Protein AF-A0A6I0FDY4-F1 (afdb_monomer)

Solvent-accessible surface area (backbone atoms only — not comparable to full-atom values): 21076 Å² total; per-residue (Å²): 118,67,70,63,54,52,52,54,53,53,52,52,53,52,51,50,54,52,53,52,51,52,51,51,51,54,51,49,53,53,54,51,53,53,49,55,53,51,53,49,57,51,52,54,52,51,53,54,56,50,54,61,59,62,71,74,72,86,83,87,86,85,88,83,88,86,89,82,89,82,85,92,85,87,87,82,93,78,92,79,91,78,91,77,89,81,86,79,87,75,84,93,78,82,92,78,75,76,81,80,76,76,86,83,84,84,84,87,86,88,87,85,90,79,87,90,80,90,85,89,89,84,83,89,75,95,74,65,71,69,55,60,56,53,53,51,50,54,48,52,52,62,39,62,39,49,45,28,64,42,30,55,56,46,61,68,73,57,64,72,50,35,36,46,45,88,73,86,59,60,89,63,27,45,24,17,54,55,67,39,65,55,87,88,37,83,72,43,38,21,41,85,87,67,71,32,28,17,21,21,56,21,43,43,49,46,35,51,53,54,18,49,26,52,51,24,52,74,71,77,42,57,49,73,59,62,76,78,50,51,73,69,54,50,48,51,35,47,42,22,41,62,27,70,80,72,40,68,92,81,16,25,50,17,53,28,27,42,63,50,15,47,23,37,65,55,84,54,74,88,75,63,50,51,34,25,37,35,38,38,35,31,81,84,79,47,73,51,30,30,34,36,53,46,77,36,67,58,95,88,39,78,46,29,38,34,30,39,40,26,39,68,97,57,51,2,27,36,76,49,75,54,26,24,56,48,65,51,97,89,68,48,59,68,34,47,33,39,73,94,44,63,39,32,20,38,49,45,16,67,82,70,51,45,88,110

Organism: NCBI:txid1482732

Nearest PDB structures (foldseek):
  5ygf-assembly1_A  TM=3.933E-01  e=1.763E+00  Drosophila melanogaster
  5vqg-assembly1_A  TM=3.807E-01  e=1.570E+00  Bombyx mori
  5vy1-assembly1_A  TM=3.827E-01  e=2.800E+00  Bombyx mori
  5vqh-assembly1_A  TM=3.974E-01  e=3.143E+00  Bombyx mori

Sequence (356 aa):
MIIKKQKKLTYTLLIITILTTLALASHYILAHNQMEVNLKAEGEKIAIEEELKNHNNDGEADLISADNQGEDKSPQEKTITDETDENIQIDDKNIENEINRSDKDQQQNVEKIDNKQEELNKPDNSDDVNNNSKESIKLGELVSEDLNRYVLEIIKTYKLGTPYLLNTNYDSYNGVTTNLYYKDKLLLRANPSGDKASHCVGITFEVFFKAMQKRNKAVGLSPNDFNGMNWKQLYDFVLTWYVAGGNKRTHNLAIALEKYGVGQRIYNMEDAKAGDFIDFSRDNNTGHTVVFLNWIKENDKIIGLRYWSSQDSTNGINYREEYFNIKNGDGEKYGNIIIDQLYIGRVSAISNYKDF

Radius of gyration: 29.7 Å; Cα contacts (8 Å, |Δi|>4): 483; chains: 1; bounding box: 98×87×75 Å

Secondary structure (DSSP, 8-state):
-HHHHHHHHHHHHHHHHHHHHHHHHHHHHHHHHHHHHHHHHHHHHHHHHHHHHHTTS-------------------------------------SSSSTTSSSSSS-SS----------------TTSHHHHHHHHHHHHHHHHS-THHHHHHHHTTSPTTPPB---S-TTT--SBSS-EEETTEEEE-B-TTSS--B-HHHHHHHHHHHHHHHHHHHTTS-TT-STT--HHHHHHHHHHHTTTTS-TTTSSHHHHHHHTTSEEEE-SGGG--TT-EEEEEETTS-EEEEEEEEEEEETTEEEEEEEEEEEGGGTEEEEEEEEBS-B-TTS-BS-SEEEEEEEEEEEPPGGG----

Foldseek 3Di:
DVVVVVVVVVVVVVVVVVVVVVVVVVVVVVVVVVVVVVVVVVVVVVVVVVVVVVVPPDDDDDDDDDDDDDDDDDDDDDDDDDDDDDDDDDDPPDPPPPVPPPPDPPPPDPDDDDDDDDDDDDDDDPPPPVPVVVVVVVLVVLLQDFLQVLLVVLLVVDDFLQAADDDPPQVQAPQALDFDAAPNHTQGHHHPVNSSHGFFLHPLVVSVLSSQLVSCVVNVHHSNPPVPDDSVLVSVLSCLCVCVVVDLVCRHNQNSCVVAQQWHWDDDPVPDAQQWWKWFAFPVGDIGIWGFHDFDDDPNDGFWTWTWGADVVSSGTDIDIATEQDADPVRDRRHTIDPVGMTIIIRGRNVRGDHD

Structure (mmCIF, N/CA/C/O backbone):
data_AF-A0A6I0FDY4-F1
#
_entry.id   AF-A0A6I0FDY4-F1
#
loop_
_atom_site.group_PDB
_atom_site.id
_atom_site.type_symbol
_atom_site.label_atom_id
_atom_site.label_alt_id
_atom_site.label_comp_id
_atom_site.label_asym_id
_atom_site.label_entity_id
_atom_site.label_seq_id
_atom_site.pdbx_PDB_ins_code
_atom_site.Cartn_x
_atom_site.Cartn_y
_atom_site.Cartn_z
_atom_site.occupancy
_atom_site.B_iso_or_equiv
_atom_site.auth_seq_id
_atom_site.auth_comp_id
_atom_site.auth_asym_id
_atom_site.auth_atom_id
_atom_site.pdbx_PDB_model_num
ATOM 1 N N . MET A 1 1 ? -39.524 39.542 -19.847 1.00 61.16 1 MET A N 1
ATOM 2 C CA . MET A 1 1 ? -38.703 38.386 -20.295 1.00 61.16 1 MET A CA 1
ATOM 3 C C . MET A 1 1 ? -37.241 38.761 -20.599 1.00 61.16 1 MET A C 1
ATOM 5 O O . MET A 1 1 ? -36.355 37.985 -20.263 1.00 61.16 1 MET A O 1
ATOM 9 N N . ILE A 1 2 ? -36.964 39.955 -21.141 1.00 63.84 2 ILE A N 1
ATOM 10 C CA . ILE A 1 2 ? -35.611 40.429 -21.518 1.00 63.84 2 ILE A CA 1
ATOM 11 C C . ILE A 1 2 ? -34.662 40.612 -20.309 1.00 63.84 2 ILE A C 1
ATOM 13 O O . ILE A 1 2 ? -33.528 40.142 -20.339 1.00 63.84 2 ILE A O 1
ATOM 17 N N . ILE A 1 3 ? -35.149 41.163 -19.190 1.00 68.25 3 ILE A N 1
ATOM 18 C CA . ILE A 1 3 ? -34.336 41.430 -17.981 1.00 68.25 3 ILE A CA 1
ATOM 19 C C . ILE A 1 3 ? -33.788 40.141 -17.331 1.00 68.25 3 ILE A C 1
ATOM 21 O O . ILE A 1 3 ? -32.664 40.116 -16.835 1.00 68.25 3 ILE A O 1
ATOM 25 N N . LYS A 1 4 ? -34.545 39.031 -17.367 1.00 69.00 4 LYS A N 1
ATOM 26 C CA . LYS A 1 4 ? -34.084 37.737 -16.822 1.00 69.00 4 LYS A CA 1
ATOM 27 C C . LYS A 1 4 ? -32.959 37.118 -17.664 1.00 69.00 4 LYS A C 1
ATOM 29 O O . LYS A 1 4 ? -32.064 36.496 -17.099 1.00 69.00 4 LYS A O 1
ATOM 34 N N . LYS A 1 5 ? -32.976 37.310 -18.992 1.00 71.62 5 LYS A N 1
ATOM 35 C CA . LYS A 1 5 ? -31.906 36.834 -19.887 1.00 71.62 5 LYS A CA 1
ATOM 36 C C . LYS A 1 5 ? -30.605 37.614 -19.684 1.00 71.62 5 LYS A C 1
ATOM 38 O O . LYS A 1 5 ? -29.553 36.990 -19.622 1.00 71.62 5 LYS A O 1
ATOM 43 N N . GLN A 1 6 ? -30.683 38.936 -19.502 1.00 76.12 6 GLN A N 1
ATOM 44 C CA . GLN A 1 6 ? -29.497 39.756 -19.230 1.00 76.12 6 GLN A CA 1
ATOM 45 C C . GLN A 1 6 ? -28.823 39.374 -17.909 1.00 76.12 6 GLN A C 1
ATOM 47 O O . GLN A 1 6 ? -27.627 39.112 -17.911 1.00 76.12 6 GLN A O 1
ATOM 52 N N . LYS A 1 7 ? -29.584 39.213 -16.815 1.00 81.12 7 LYS A N 1
ATOM 53 C CA . LYS A 1 7 ? -29.011 38.781 -15.526 1.00 81.12 7 LYS A CA 1
ATOM 54 C C . LYS A 1 7 ? -28.298 37.429 -15.627 1.00 81.12 7 LYS A C 1
ATOM 56 O O . LYS A 1 7 ? -27.193 37.291 -15.116 1.00 81.12 7 LYS A O 1
ATOM 61 N N . LYS A 1 8 ? -28.893 36.446 -16.318 1.00 82.19 8 LYS A N 1
ATOM 62 C CA . LYS A 1 8 ? -28.278 35.119 -16.496 1.00 82.19 8 LYS A CA 1
ATOM 63 C C . LYS A 1 8 ? -26.944 35.206 -17.249 1.00 82.19 8 LYS A C 1
ATOM 65 O O . LYS A 1 8 ? -25.985 34.575 -16.826 1.00 82.19 8 LYS A O 1
ATOM 70 N N . LEU A 1 9 ? -26.873 36.026 -18.300 1.00 87.56 9 LEU A N 1
ATOM 71 C CA . LEU A 1 9 ? -25.640 36.239 -19.063 1.00 87.56 9 LEU A CA 1
ATOM 72 C C . LEU A 1 9 ? -24.543 36.899 -18.210 1.00 87.56 9 LEU A C 1
ATOM 74 O O . LEU A 1 9 ? -23.398 36.457 -18.249 1.00 87.56 9 LEU A O 1
ATOM 78 N N . THR A 1 10 ? -24.895 37.894 -17.389 1.00 89.44 10 THR A N 1
ATOM 79 C CA . THR A 1 10 ? -23.944 38.562 -16.485 1.00 89.44 10 THR A CA 1
ATOM 80 C C . THR A 1 10 ? -23.370 37.603 -15.439 1.00 89.44 10 THR A C 1
ATOM 82 O O . THR A 1 10 ? -22.164 37.611 -15.209 1.00 89.44 10 THR A O 1
ATOM 85 N N . TYR A 1 11 ? -24.196 36.734 -14.843 1.00 90.31 11 TYR A N 1
ATOM 86 C CA . TYR A 1 11 ? -23.712 35.730 -13.886 1.00 90.31 11 TYR A CA 1
ATOM 87 C C . TYR A 1 11 ? -22.792 34.695 -14.536 1.00 90.31 11 TYR A C 1
ATOM 89 O O . TYR A 1 11 ? -21.778 34.332 -13.948 1.00 90.31 11 TYR A O 1
ATOM 97 N N . THR A 1 12 ? -23.106 34.239 -15.750 1.00 91.12 12 THR A N 1
ATOM 98 C CA . THR A 1 12 ? -22.243 33.295 -16.470 1.00 91.12 12 THR A CA 1
ATOM 99 C C . THR A 1 12 ? -20.878 33.909 -16.784 1.00 91.12 12 THR A C 1
ATOM 101 O O . THR A 1 12 ? -19.863 33.265 -16.542 1.00 91.12 12 THR A O 1
ATOM 104 N N . LEU A 1 13 ? -20.838 35.164 -17.244 1.00 91.00 13 LEU A N 1
ATOM 105 C CA . LEU A 1 13 ? -19.583 35.887 -17.475 1.00 91.00 13 LEU A CA 1
ATOM 106 C C . LEU A 1 13 ? -18.773 36.058 -16.185 1.00 91.00 13 LEU A C 1
ATOM 108 O O . LEU A 1 13 ? -17.574 35.807 -16.192 1.00 91.00 13 LEU A O 1
ATOM 112 N N . LEU A 1 14 ? -19.421 36.407 -15.069 1.00 92.94 14 LEU A N 1
ATOM 113 C CA . LEU A 1 14 ? -18.749 36.545 -13.775 1.00 92.94 14 LEU A CA 1
ATOM 114 C C . LEU A 1 14 ? -18.110 35.225 -13.312 1.00 92.94 14 LEU A C 1
ATOM 116 O O . LEU A 1 14 ? -16.967 35.225 -12.865 1.00 92.94 14 LEU A O 1
ATOM 120 N N . ILE A 1 15 ? -18.822 34.102 -13.450 1.00 93.38 15 ILE A N 1
ATOM 121 C CA . ILE A 1 15 ? -18.307 32.774 -13.080 1.00 93.38 15 ILE A CA 1
ATOM 122 C C . ILE A 1 15 ? -17.108 32.394 -13.952 1.00 93.38 15 ILE A C 1
ATOM 124 O O . ILE A 1 15 ? -16.106 31.919 -13.424 1.00 93.38 15 ILE A O 1
ATOM 128 N N . ILE A 1 16 ? -17.184 32.630 -15.265 1.00 93.50 16 ILE A N 1
ATOM 129 C CA . ILE A 1 16 ? -16.066 32.357 -16.178 1.00 93.50 16 ILE A CA 1
ATOM 130 C C . ILE A 1 16 ? -14.841 33.177 -15.767 1.00 93.50 16 ILE A C 1
ATOM 132 O O . ILE A 1 16 ? -13.761 32.609 -15.647 1.00 93.50 16 ILE A O 1
ATOM 136 N N . THR A 1 17 ? -15.008 34.469 -15.473 1.00 92.31 17 THR A N 1
ATOM 137 C CA . THR A 1 17 ? -13.902 35.332 -15.031 1.00 92.31 17 THR A CA 1
ATOM 138 C C . THR A 1 17 ? -13.286 34.865 -13.710 1.00 92.31 17 THR A C 1
ATOM 140 O O . THR A 1 17 ? -12.071 34.904 -13.562 1.00 92.31 17 THR A O 1
ATOM 143 N N . ILE A 1 18 ? -14.088 34.393 -12.750 1.00 93.06 18 ILE A N 1
ATOM 144 C CA . ILE A 1 18 ? -13.570 33.855 -11.479 1.00 93.06 18 ILE A CA 1
ATOM 145 C C . ILE A 1 18 ? -12.789 32.554 -11.709 1.00 93.06 18 ILE A C 1
ATOM 147 O O . ILE A 1 18 ? -11.733 32.343 -11.117 1.00 93.06 18 ILE A O 1
ATOM 151 N N . LEU A 1 19 ? -13.285 31.669 -12.574 1.00 89.00 19 LEU A N 1
ATOM 152 C CA . LEU A 1 19 ? -12.604 30.408 -12.868 1.00 89.00 19 LEU A CA 1
ATOM 153 C C . LEU A 1 19 ? -11.285 30.631 -13.617 1.00 89.00 19 LEU A C 1
ATOM 155 O O . LEU A 1 19 ? -10.298 29.957 -13.323 1.00 89.00 19 LEU A O 1
ATOM 159 N N . THR A 1 20 ? -11.234 31.588 -14.547 1.00 90.62 20 THR A N 1
ATOM 160 C CA . THR A 1 20 ? -9.999 31.902 -15.275 1.00 90.62 20 THR A CA 1
ATOM 161 C C . THR A 1 20 ? -8.953 32.562 -14.381 1.00 90.62 20 THR A C 1
ATOM 163 O O . THR A 1 20 ? -7.778 32.213 -14.485 1.00 90.62 20 THR A O 1
ATOM 166 N N . THR A 1 21 ? -9.341 33.451 -13.460 1.00 89.44 21 THR A N 1
ATOM 167 C CA . THR A 1 21 ? -8.388 34.050 -12.509 1.00 89.44 21 THR A CA 1
ATOM 168 C C . THR A 1 21 ? -7.833 33.022 -11.527 1.00 89.44 21 THR A C 1
ATOM 170 O O . THR A 1 21 ? -6.629 33.027 -11.274 1.00 89.44 21 THR A O 1
ATOM 173 N N . LEU A 1 22 ? -8.659 32.091 -11.036 1.00 88.25 22 LEU A N 1
ATOM 174 C CA . LEU A 1 22 ? -8.198 30.980 -10.194 1.00 88.25 22 LEU A CA 1
ATOM 175 C C . LEU A 1 22 ? -7.222 30.060 -10.937 1.00 88.25 22 LEU A C 1
ATOM 177 O O . LEU A 1 22 ? -6.193 29.676 -10.380 1.00 88.25 22 LEU A O 1
ATOM 181 N N . ALA A 1 23 ? -7.501 29.744 -12.205 1.00 87.50 23 ALA A N 1
ATOM 182 C CA . ALA A 1 23 ? -6.598 28.941 -13.025 1.00 87.50 23 ALA A CA 1
ATOM 183 C C . ALA A 1 23 ? -5.243 29.639 -13.233 1.00 87.50 23 ALA A C 1
ATOM 185 O O . ALA A 1 23 ? -4.203 28.999 -13.082 1.00 87.50 23 ALA A O 1
ATOM 186 N N . LEU A 1 24 ? -5.237 30.945 -13.525 1.00 88.44 24 LEU A N 1
ATOM 187 C CA . LEU A 1 24 ? -4.006 31.729 -13.683 1.00 88.44 24 LEU A CA 1
ATOM 188 C C . LEU A 1 24 ? -3.205 31.821 -12.378 1.00 88.44 24 LEU A C 1
ATOM 190 O O . LEU A 1 24 ? -1.992 31.629 -12.402 1.00 88.44 24 LEU A O 1
ATOM 194 N N . ALA A 1 25 ? -3.869 32.040 -11.239 1.00 88.75 25 ALA A N 1
ATOM 195 C CA . ALA A 1 25 ? -3.213 32.052 -9.932 1.00 88.75 25 ALA A CA 1
ATOM 196 C C . ALA A 1 25 ? -2.574 30.692 -9.606 1.00 88.75 25 ALA A C 1
ATOM 198 O O . ALA A 1 25 ? -1.439 30.640 -9.137 1.00 88.75 25 ALA A O 1
ATOM 199 N N . SER A 1 26 ? -3.256 29.586 -9.920 1.00 85.38 26 SER A N 1
ATOM 200 C CA . SER A 1 26 ? -2.700 28.243 -9.726 1.00 85.38 26 SER A CA 1
ATOM 201 C C . SER A 1 26 ? -1.480 27.978 -10.612 1.00 85.38 26 SER A C 1
ATOM 203 O O . SER A 1 26 ? -0.518 27.376 -10.140 1.00 85.38 26 SER A O 1
ATOM 205 N N . HIS A 1 27 ? -1.494 28.427 -11.873 1.00 85.81 27 HIS A N 1
ATOM 206 C CA . HIS A 1 27 ? -0.329 28.311 -12.759 1.00 85.81 27 HIS A CA 1
ATOM 207 C C . HIS A 1 27 ? 0.840 29.167 -12.263 1.00 85.81 27 HIS A C 1
ATOM 209 O O . HIS A 1 27 ? 1.980 28.713 -12.301 1.00 85.81 27 HIS A O 1
ATOM 215 N N . TYR A 1 28 ? 0.564 30.373 -11.758 1.00 90.75 28 TYR A N 1
ATOM 216 C CA . TYR A 1 28 ? 1.584 31.252 -11.190 1.00 90.75 28 TYR A CA 1
ATOM 217 C C . TYR A 1 28 ? 2.259 30.628 -9.961 1.00 90.75 28 TYR A C 1
ATOM 219 O O . TYR A 1 28 ? 3.484 30.602 -9.891 1.00 90.75 28 TYR A O 1
ATOM 227 N N . ILE A 1 29 ? 1.481 30.062 -9.031 1.00 88.62 29 ILE A N 1
ATOM 228 C CA . ILE A 1 29 ? 2.017 29.380 -7.840 1.00 88.62 29 ILE A CA 1
ATOM 229 C C . ILE A 1 29 ? 2.890 28.185 -8.244 1.00 88.62 29 ILE A C 1
ATOM 231 O O . ILE A 1 29 ? 3.986 28.017 -7.715 1.00 88.62 29 ILE A O 1
ATOM 235 N N . LEU A 1 30 ? 2.440 27.378 -9.210 1.00 84.69 30 LEU A N 1
ATOM 236 C CA . LEU A 1 30 ? 3.207 26.224 -9.680 1.00 84.69 30 LEU A CA 1
ATOM 237 C C . LEU A 1 30 ? 4.530 26.647 -10.341 1.00 84.69 30 LEU A C 1
ATOM 239 O O . LEU A 1 30 ? 5.571 26.060 -10.056 1.00 84.69 30 LEU A O 1
ATOM 243 N N . ALA A 1 31 ? 4.500 27.686 -11.182 1.00 84.94 31 ALA A N 1
ATOM 244 C CA . ALA A 1 31 ? 5.696 28.227 -11.824 1.00 84.94 31 ALA A CA 1
ATOM 245 C C . ALA A 1 31 ? 6.683 28.819 -10.806 1.00 84.94 31 ALA A C 1
ATOM 247 O O . ALA A 1 31 ? 7.889 28.614 -10.933 1.00 84.94 31 ALA A O 1
ATOM 248 N N . HIS A 1 32 ? 6.180 29.510 -9.779 1.00 86.69 32 HIS A N 1
ATOM 249 C CA . HIS A 1 32 ? 7.019 30.084 -8.730 1.00 86.69 32 HIS A CA 1
ATOM 250 C C . HIS A 1 32 ? 7.704 28.998 -7.891 1.00 86.69 32 HIS A C 1
ATOM 252 O O . HIS A 1 32 ? 8.919 29.046 -7.719 1.00 86.69 32 HIS A O 1
ATOM 258 N N . ASN A 1 33 ? 6.963 27.963 -7.479 1.00 82.81 33 ASN A N 1
ATOM 259 C CA . ASN A 1 33 ? 7.530 26.830 -6.745 1.00 82.81 33 ASN A CA 1
ATOM 260 C C . ASN A 1 33 ? 8.604 26.100 -7.570 1.00 82.81 33 ASN A C 1
ATOM 262 O O . ASN A 1 33 ? 9.660 25.763 -7.043 1.00 82.81 33 ASN A O 1
ATOM 266 N N . GLN A 1 34 ? 8.376 25.895 -8.874 1.00 82.06 34 GLN A N 1
ATOM 267 C CA . GLN A 1 34 ? 9.367 25.266 -9.754 1.00 82.06 34 GLN A CA 1
ATOM 268 C C . GLN A 1 34 ? 10.648 26.109 -9.882 1.00 82.06 34 GLN A C 1
ATOM 270 O O . GLN A 1 34 ? 11.747 25.558 -9.927 1.00 82.06 34 GLN A O 1
ATOM 275 N N . MET A 1 35 ? 10.518 27.438 -9.925 1.00 85.44 35 MET A N 1
ATOM 276 C CA . MET A 1 35 ? 11.659 28.354 -9.963 1.00 85.44 35 MET A CA 1
ATOM 277 C C . MET A 1 35 ? 12.476 28.304 -8.664 1.00 85.44 35 MET A C 1
ATOM 279 O O . MET A 1 35 ? 13.702 28.272 -8.735 1.00 85.44 35 MET A O 1
ATOM 283 N N . GLU A 1 36 ? 11.833 28.239 -7.494 1.00 84.88 36 GLU A N 1
ATOM 284 C CA . GLU A 1 36 ? 12.542 28.087 -6.212 1.00 84.88 36 GLU A CA 1
ATOM 285 C C . GLU A 1 36 ? 13.303 26.759 -6.114 1.00 84.88 36 GLU A C 1
ATOM 287 O O . GLU A 1 36 ? 14.433 26.737 -5.623 1.00 84.88 36 GLU A O 1
ATOM 292 N N . VAL A 1 37 ? 12.724 25.659 -6.614 1.00 84.44 37 VAL A N 1
ATOM 293 C CA . VAL A 1 37 ? 13.418 24.361 -6.680 1.00 84.44 37 VAL A CA 1
ATOM 294 C C . VAL A 1 37 ? 14.653 24.445 -7.578 1.00 84.44 37 VAL A C 1
ATOM 296 O O . VAL A 1 37 ? 15.725 23.988 -7.186 1.00 84.44 37 VAL A O 1
ATO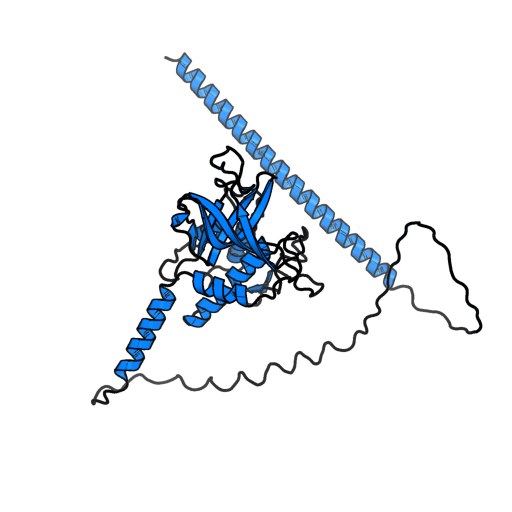M 299 N N . ASN A 1 38 ? 14.536 25.076 -8.750 1.00 82.88 38 ASN A N 1
ATOM 300 C CA . ASN A 1 38 ? 15.662 25.227 -9.672 1.00 82.88 38 ASN A CA 1
ATOM 301 C C . ASN A 1 38 ? 16.784 26.102 -9.082 1.00 82.88 38 ASN A C 1
ATOM 303 O O . ASN A 1 38 ? 17.952 25.747 -9.211 1.00 82.88 38 ASN A O 1
ATOM 307 N N . LEU A 1 39 ? 16.444 27.201 -8.396 1.00 80.25 39 LEU A N 1
ATOM 308 C CA . LEU A 1 39 ? 17.428 28.078 -7.746 1.00 80.25 39 LEU A CA 1
ATOM 309 C C . LEU A 1 39 ? 18.179 27.373 -6.609 1.00 80.25 39 LEU A C 1
ATOM 311 O O . LEU A 1 39 ? 19.383 27.566 -6.464 1.00 80.25 39 LEU A O 1
ATOM 315 N N . LYS A 1 40 ? 17.496 26.528 -5.824 1.00 84.56 40 LYS A N 1
ATOM 316 C CA . LYS A 1 40 ? 18.158 25.701 -4.799 1.00 84.56 40 LYS A CA 1
ATOM 317 C C . LYS A 1 40 ? 19.117 24.688 -5.423 1.00 84.56 40 LYS A C 1
ATOM 319 O O . LYS A 1 40 ? 20.248 24.573 -4.966 1.00 84.56 40 LYS A O 1
ATOM 324 N N . ALA A 1 41 ? 18.696 24.024 -6.500 1.00 79.19 41 ALA A N 1
ATOM 325 C CA . ALA A 1 41 ? 19.533 23.060 -7.209 1.00 79.19 41 ALA A CA 1
ATOM 326 C C . ALA A 1 41 ? 20.773 23.707 -7.860 1.00 79.19 41 ALA A C 1
ATOM 328 O O . ALA A 1 41 ? 21.836 23.090 -7.905 1.00 79.19 41 ALA A O 1
ATOM 329 N N . GLU A 1 42 ? 20.668 24.942 -8.365 1.00 81.50 42 GLU A N 1
ATOM 330 C CA . GLU A 1 42 ? 21.830 25.696 -8.858 1.00 81.50 42 GLU A CA 1
ATOM 331 C C . GLU A 1 42 ? 22.758 26.144 -7.721 1.00 81.50 42 GLU A C 1
ATOM 333 O O . GLU A 1 42 ? 23.974 26.032 -7.862 1.00 81.50 42 GLU A O 1
ATOM 338 N N . GLY A 1 43 ? 22.209 26.579 -6.582 1.00 80.38 43 GLY A N 1
ATOM 339 C CA . GLY A 1 43 ? 23.000 26.946 -5.404 1.00 80.38 43 GLY A CA 1
ATOM 340 C C . GLY A 1 43 ? 23.833 25.785 -4.851 1.00 80.38 43 GLY A C 1
ATOM 341 O O . GLY A 1 43 ? 25.020 25.956 -4.584 1.00 80.38 43 GLY A O 1
ATOM 342 N N . GLU A 1 44 ? 23.248 24.589 -4.751 1.00 80.25 44 GLU A N 1
ATOM 343 C CA . GLU A 1 44 ? 23.963 23.383 -4.302 1.00 80.25 44 GLU A CA 1
ATOM 344 C C . GLU A 1 44 ? 25.066 22.958 -5.282 1.00 80.25 44 GLU A C 1
ATOM 346 O O . GLU A 1 44 ? 26.148 22.555 -4.859 1.00 80.25 44 GLU A O 1
ATOM 351 N N . LYS A 1 45 ? 24.845 23.102 -6.596 1.00 79.25 45 LYS A N 1
ATOM 352 C CA . LYS A 1 45 ? 25.886 22.821 -7.599 1.00 79.25 45 LYS A CA 1
ATOM 353 C C . LYS A 1 45 ? 27.093 23.748 -7.474 1.00 79.25 45 LYS A C 1
ATOM 355 O O . LYS A 1 45 ? 28.219 23.279 -7.604 1.00 79.25 45 LYS A O 1
ATOM 360 N N . ILE A 1 46 ? 26.863 25.038 -7.223 1.00 82.50 46 ILE A N 1
ATOM 361 C CA . ILE A 1 46 ? 27.942 26.022 -7.057 1.00 82.50 46 ILE A CA 1
ATOM 362 C C . ILE A 1 46 ? 28.757 25.716 -5.794 1.00 82.50 46 ILE A C 1
ATOM 364 O O . ILE A 1 46 ? 29.984 25.741 -5.854 1.00 82.50 46 ILE A O 1
ATOM 368 N N . ALA A 1 47 ? 28.096 25.356 -4.689 1.00 77.00 47 ALA A N 1
ATOM 369 C CA . ALA A 1 47 ? 28.774 24.992 -3.444 1.00 77.00 47 ALA A CA 1
ATOM 370 C C . ALA A 1 47 ? 29.697 23.768 -3.618 1.00 77.00 47 ALA A C 1
ATOM 372 O O . ALA A 1 47 ? 30.853 23.798 -3.201 1.00 77.00 47 ALA A O 1
ATOM 373 N N . ILE A 1 48 ? 29.228 22.730 -4.322 1.00 78.31 48 ILE A N 1
ATOM 374 C CA . ILE A 1 48 ? 30.027 21.525 -4.608 1.00 78.31 48 ILE A CA 1
ATOM 375 C C . ILE A 1 48 ? 31.227 21.847 -5.519 1.00 78.31 48 ILE A C 1
ATOM 377 O O . ILE A 1 48 ? 32.321 21.316 -5.326 1.00 78.31 48 ILE A O 1
ATOM 381 N N . GLU A 1 49 ? 31.060 22.728 -6.512 1.00 78.19 49 GLU A N 1
ATOM 382 C CA . GLU A 1 49 ? 32.173 23.155 -7.373 1.00 78.19 49 GLU A CA 1
ATOM 383 C C . GLU A 1 49 ? 33.229 23.994 -6.631 1.00 78.19 49 GLU A C 1
ATOM 385 O O . GLU A 1 49 ? 34.406 23.946 -7.004 1.00 78.19 49 GLU A O 1
ATOM 390 N N . GLU A 1 50 ? 32.849 24.757 -5.602 1.00 77.88 50 GLU A N 1
ATOM 391 C CA . GLU A 1 50 ? 33.793 25.500 -4.756 1.00 77.88 50 GLU A CA 1
ATOM 392 C C . GLU A 1 50 ? 34.570 24.581 -3.802 1.00 77.88 50 GLU A C 1
ATOM 394 O O . GLU A 1 50 ? 35.793 24.712 -3.702 1.00 77.88 50 GLU A O 1
ATOM 399 N N . GLU A 1 51 ? 33.919 23.593 -3.181 1.00 76.38 51 GLU A N 1
ATOM 400 C CA . GLU A 1 51 ? 34.601 22.597 -2.337 1.00 76.38 51 GLU A CA 1
ATOM 401 C C . GLU A 1 51 ? 35.630 21.772 -3.129 1.00 76.38 51 GLU A C 1
ATOM 403 O O . GLU A 1 51 ? 36.763 21.575 -2.680 1.00 76.38 51 GLU A O 1
ATOM 408 N N . LEU A 1 52 ? 35.296 21.371 -4.361 1.00 72.44 52 LEU A N 1
ATOM 409 C CA . LEU A 1 52 ? 36.210 20.625 -5.236 1.00 72.44 52 LEU A CA 1
ATOM 410 C C . LEU A 1 52 ? 37.422 21.446 -5.708 1.00 72.44 52 LEU A C 1
ATOM 412 O O . LEU A 1 52 ? 38.466 20.876 -6.039 1.00 72.44 52 LEU A O 1
ATOM 416 N N . LYS A 1 53 ? 37.319 22.779 -5.749 1.00 72.12 53 LYS A N 1
ATOM 417 C CA . LYS A 1 53 ? 38.456 23.656 -6.078 1.00 72.12 53 LYS A CA 1
ATOM 418 C C . LYS A 1 53 ? 39.393 23.853 -4.892 1.00 72.12 53 LYS A C 1
ATOM 420 O O . LYS A 1 53 ? 40.600 23.938 -5.103 1.00 72.12 53 LYS A O 1
ATOM 425 N N . ASN A 1 54 ? 38.862 23.872 -3.672 1.00 66.00 54 ASN A N 1
ATOM 426 C CA . ASN A 1 54 ? 39.666 24.066 -2.467 1.00 66.00 54 ASN A CA 1
ATOM 427 C C . ASN A 1 54 ? 40.463 22.809 -2.078 1.00 66.00 54 ASN A C 1
ATOM 429 O O . ASN A 1 54 ? 41.573 22.935 -1.577 1.00 66.00 54 ASN A O 1
ATOM 433 N N . HIS A 1 55 ? 39.980 21.604 -2.401 1.00 62.12 55 HIS A N 1
ATOM 434 C CA . HIS A 1 55 ? 40.697 20.362 -2.078 1.00 62.12 55 HIS A CA 1
ATOM 435 C C . HIS A 1 55 ? 41.911 20.033 -2.968 1.00 62.12 55 HIS A C 1
ATOM 437 O O . HIS A 1 55 ? 42.663 19.117 -2.649 1.00 62.12 55 HIS A O 1
ATOM 443 N N . ASN A 1 56 ? 42.142 20.771 -4.059 1.00 52.91 56 ASN A N 1
ATOM 444 C CA . ASN A 1 56 ? 43.238 20.497 -4.999 1.00 52.91 56 ASN A CA 1
ATOM 445 C C . ASN A 1 56 ? 44.515 21.327 -4.758 1.00 52.91 56 ASN A C 1
ATOM 447 O O . ASN A 1 56 ? 45.432 21.245 -5.574 1.00 52.91 56 ASN A O 1
ATOM 451 N N . ASN A 1 57 ? 44.597 22.118 -3.679 1.00 51.94 57 ASN A N 1
ATOM 452 C CA . ASN A 1 57 ? 45.722 23.039 -3.451 1.00 51.94 57 ASN A CA 1
ATOM 453 C C . ASN A 1 57 ? 46.635 22.723 -2.255 1.00 51.94 57 ASN A C 1
ATOM 455 O O . ASN A 1 57 ? 47.675 23.368 -2.130 1.00 51.94 57 ASN A O 1
ATOM 459 N N . ASP A 1 58 ? 46.331 21.717 -1.434 1.00 48.09 58 ASP A N 1
ATOM 460 C CA . ASP A 1 58 ? 47.091 21.465 -0.204 1.00 48.09 58 ASP A CA 1
ATOM 461 C C . ASP A 1 58 ? 47.880 20.156 -0.304 1.00 48.09 58 ASP A C 1
ATOM 463 O O . ASP A 1 58 ? 47.472 19.097 0.169 1.00 48.09 58 ASP A O 1
ATOM 467 N N . GLY A 1 59 ? 49.035 20.235 -0.961 1.00 41.44 59 GLY A N 1
ATOM 468 C CA . GLY A 1 59 ? 49.960 19.117 -1.090 1.00 41.44 59 GLY A CA 1
ATOM 469 C C . GLY A 1 59 ? 51.399 19.572 -1.271 1.00 41.44 59 GLY A C 1
ATOM 470 O O . GLY A 1 59 ? 51.928 19.409 -2.359 1.00 41.44 59 GLY A O 1
ATOM 471 N N . GLU A 1 60 ? 52.016 20.129 -0.222 1.00 40.44 60 GLU A N 1
ATOM 472 C CA . GLU A 1 60 ? 53.467 20.053 0.048 1.00 40.44 60 GLU A CA 1
ATOM 473 C C . GLU A 1 60 ? 53.826 20.806 1.347 1.00 40.44 60 GLU A C 1
ATOM 475 O O . GLU A 1 60 ? 53.679 22.024 1.401 1.00 40.44 60 GLU A O 1
ATOM 480 N N . ALA A 1 61 ? 54.294 20.086 2.381 1.00 36.41 61 ALA A N 1
ATOM 481 C CA . ALA A 1 61 ? 55.503 20.392 3.176 1.00 36.41 61 ALA A CA 1
ATOM 482 C C . ALA A 1 61 ? 55.507 19.750 4.587 1.00 36.41 61 ALA A C 1
ATOM 484 O O . ALA A 1 61 ? 54.697 20.065 5.452 1.00 36.41 61 ALA A O 1
ATOM 485 N N . ASP A 1 62 ? 56.510 18.889 4.773 1.00 34.34 62 ASP A N 1
ATOM 486 C CA . ASP A 1 62 ? 57.427 18.729 5.910 1.00 34.34 62 ASP A CA 1
ATOM 487 C C . ASP A 1 62 ? 57.005 18.311 7.343 1.00 34.34 62 ASP A C 1
ATOM 489 O O . ASP A 1 62 ? 56.410 19.024 8.144 1.00 34.34 62 ASP A O 1
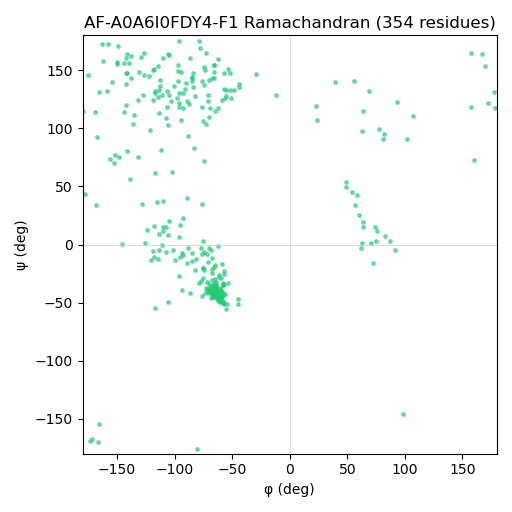ATOM 493 N N . LEU A 1 63 ? 57.535 17.119 7.654 1.00 35.38 63 LEU A N 1
ATOM 494 C CA . LEU A 1 63 ? 58.026 16.518 8.902 1.00 35.38 63 LEU A CA 1
ATOM 495 C C . LEU A 1 63 ? 58.609 17.482 9.967 1.00 35.38 63 LEU A C 1
ATOM 497 O O . LEU A 1 63 ? 59.357 18.389 9.618 1.00 35.38 63 LEU A O 1
ATOM 501 N N . ILE A 1 64 ? 58.428 17.155 11.267 1.00 32.91 64 ILE A N 1
ATOM 502 C CA . ILE A 1 64 ? 59.488 16.870 12.283 1.00 32.91 64 ILE A CA 1
ATOM 503 C C . ILE A 1 64 ? 58.913 16.726 13.730 1.00 32.91 64 ILE A C 1
ATOM 505 O O . ILE A 1 64 ? 58.306 17.636 14.276 1.00 32.91 64 ILE A O 1
ATOM 509 N N . SER A 1 65 ? 59.173 15.544 14.315 1.00 32.44 65 SER A N 1
ATOM 510 C CA . SER A 1 65 ? 59.525 15.123 15.700 1.00 32.44 65 SER A CA 1
ATOM 511 C C . SER A 1 65 ? 58.938 15.699 17.019 1.00 32.44 65 SER A C 1
ATOM 513 O O . SER A 1 65 ? 59.015 16.894 17.277 1.00 32.44 65 SER A O 1
ATOM 515 N N . ALA A 1 66 ? 58.708 14.741 17.943 1.00 31.98 66 ALA A N 1
ATOM 516 C CA . ALA A 1 66 ? 59.236 14.630 19.327 1.00 31.98 66 ALA A CA 1
ATOM 517 C C . ALA A 1 66 ? 58.318 14.897 20.555 1.00 31.98 66 ALA A C 1
ATOM 519 O O . ALA A 1 66 ? 58.018 16.029 20.902 1.00 31.98 66 ALA A O 1
ATOM 520 N N . ASP A 1 67 ? 58.044 13.784 21.256 1.00 29.69 67 ASP A N 1
ATOM 521 C CA . ASP A 1 67 ? 58.253 13.483 22.691 1.00 29.69 67 ASP A CA 1
ATOM 522 C C . ASP A 1 67 ? 57.479 14.140 23.867 1.00 29.69 67 ASP A C 1
ATOM 524 O O . ASP A 1 67 ? 57.509 15.344 24.095 1.00 29.69 67 ASP A O 1
ATOM 528 N N . ASN A 1 68 ? 57.042 13.211 24.741 1.00 31.23 68 ASN A N 1
ATOM 529 C CA . ASN A 1 68 ? 56.997 13.189 26.219 1.00 31.23 68 ASN A CA 1
ATOM 530 C C . ASN A 1 68 ? 55.770 13.646 27.049 1.00 31.23 68 ASN A C 1
ATOM 532 O O . ASN A 1 68 ? 55.424 14.817 27.074 1.00 31.23 68 ASN A O 1
ATOM 536 N N . GLN A 1 69 ? 55.310 12.663 27.863 1.00 30.80 69 GLN A N 1
ATOM 537 C CA . GLN A 1 69 ? 54.851 12.667 29.282 1.00 30.80 69 GLN A CA 1
ATOM 538 C C . GLN A 1 69 ? 53.708 13.626 29.679 1.00 30.80 69 GLN A C 1
ATOM 540 O O . GLN A 1 69 ? 53.684 14.771 29.273 1.00 30.80 69 GLN A O 1
ATOM 545 N N . GLY A 1 70 ? 52.726 13.311 30.526 1.00 28.33 70 GLY A N 1
ATOM 546 C CA . GLY A 1 70 ? 52.492 12.282 31.540 1.00 28.33 70 GLY A CA 1
ATOM 547 C C . GLY A 1 70 ? 51.425 12.836 32.523 1.00 28.33 70 GLY A C 1
ATOM 548 O O . GLY A 1 70 ? 51.188 14.038 32.540 1.00 28.33 70 GLY A O 1
ATOM 549 N N . GLU A 1 71 ? 50.827 11.960 33.339 1.00 31.92 71 GLU A N 1
ATOM 550 C CA . GLU A 1 71 ? 50.015 12.234 34.555 1.00 31.92 71 GLU A CA 1
ATOM 551 C C . GLU A 1 71 ? 48.546 12.726 34.455 1.00 31.92 71 GLU A C 1
ATOM 553 O O . GLU A 1 71 ? 48.225 13.899 34.313 1.00 31.92 71 GLU A O 1
ATOM 558 N N . ASP A 1 72 ? 47.646 11.750 34.625 1.00 32.50 72 ASP A N 1
ATOM 559 C CA . ASP A 1 72 ? 46.612 11.602 35.672 1.00 32.50 72 ASP A CA 1
ATOM 560 C C . ASP A 1 72 ? 46.085 12.843 36.444 1.00 32.50 72 ASP A C 1
ATOM 562 O O . ASP A 1 72 ? 46.813 13.461 37.224 1.00 32.50 72 ASP A O 1
ATOM 566 N N . LYS A 1 73 ? 44.767 13.108 36.325 1.00 33.19 73 LYS A N 1
ATOM 567 C CA . LYS A 1 73 ? 43.804 13.358 37.431 1.00 33.19 73 LYS A CA 1
ATOM 568 C C . LYS A 1 73 ? 42.388 13.682 36.915 1.00 33.19 73 LYS A C 1
ATOM 570 O O . LYS A 1 73 ? 42.179 14.565 36.093 1.00 33.19 73 LYS A O 1
ATOM 575 N N . SER A 1 74 ? 41.408 12.990 37.486 1.00 29.39 74 SER A N 1
ATOM 576 C CA . SER A 1 74 ? 39.952 13.242 37.460 1.00 29.39 74 SER A CA 1
ATOM 577 C C . SER A 1 74 ? 39.533 14.021 38.735 1.00 29.39 74 SER A C 1
ATOM 579 O O . SER A 1 74 ? 40.366 14.098 39.644 1.00 29.39 74 SER A O 1
ATOM 581 N N . PRO A 1 75 ? 38.276 14.482 38.964 1.00 47.78 75 PRO A N 1
ATOM 582 C CA . PRO A 1 75 ? 37.166 14.919 38.088 1.00 47.78 75 PRO A CA 1
ATOM 583 C C . PRO A 1 75 ? 36.635 16.333 38.460 1.00 47.78 75 PRO 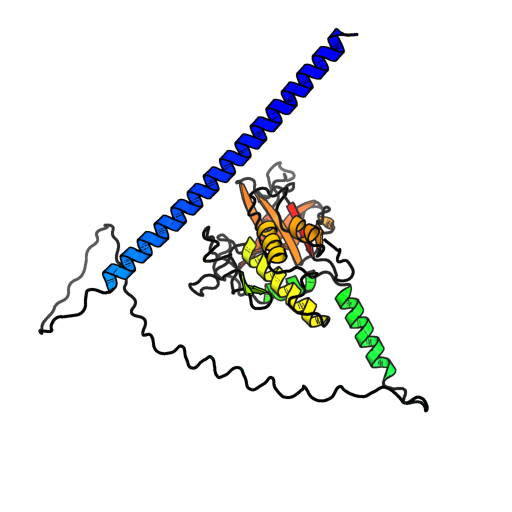A C 1
ATOM 585 O O . PRO A 1 75 ? 36.825 16.771 39.590 1.00 47.78 75 PRO A O 1
ATOM 588 N N . GLN A 1 76 ? 35.852 16.988 37.585 1.00 27.34 76 GLN A N 1
ATOM 589 C CA . GLN A 1 76 ? 34.562 17.630 37.943 1.00 27.34 76 GLN A CA 1
ATOM 590 C C . GLN A 1 76 ? 33.897 18.354 36.753 1.00 27.34 76 GLN A C 1
ATOM 592 O O . GLN A 1 76 ? 34.427 19.308 36.198 1.00 27.34 76 GLN A O 1
ATOM 597 N N . GLU A 1 77 ? 32.707 17.860 36.408 1.00 31.56 77 GLU A N 1
ATOM 598 C CA . GLU A 1 77 ? 31.465 18.584 36.096 1.00 31.56 77 GLU A CA 1
ATOM 599 C C . GLU A 1 77 ? 31.555 20.050 35.608 1.00 31.56 77 GLU A C 1
ATOM 601 O O . GLU A 1 77 ? 31.709 20.978 36.403 1.00 31.56 77 GLU A O 1
ATOM 606 N N . LYS A 1 78 ? 31.299 20.267 34.307 1.00 28.50 78 LYS A N 1
ATOM 607 C CA . LYS A 1 78 ? 30.470 21.382 33.817 1.00 28.50 78 LYS A CA 1
ATOM 608 C C . LYS A 1 78 ? 30.051 21.200 32.357 1.00 28.50 78 LYS A C 1
ATOM 610 O O . LYS A 1 78 ? 30.858 20.924 31.480 1.00 28.50 78 LYS A O 1
ATOM 615 N N . THR A 1 79 ? 28.757 21.394 32.154 1.00 32.47 79 THR A N 1
ATOM 616 C CA . THR A 1 79 ? 28.050 21.705 30.912 1.00 32.47 79 THR A CA 1
ATOM 617 C C . THR A 1 79 ? 28.765 22.780 30.094 1.00 32.47 79 THR A C 1
ATOM 619 O O . THR A 1 79 ? 29.130 23.801 30.671 1.00 32.47 79 THR A O 1
ATOM 622 N N . ILE A 1 80 ? 28.878 22.578 28.775 1.00 26.89 80 ILE A N 1
ATOM 623 C CA . ILE A 1 80 ? 28.68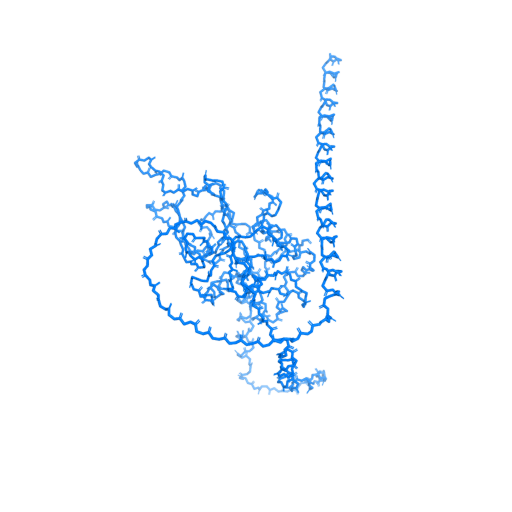5 23.561 27.689 1.00 26.89 80 ILE A CA 1
ATOM 624 C C . ILE A 1 80 ? 28.799 22.832 26.332 1.00 26.89 80 ILE A C 1
ATOM 626 O O . ILE A 1 80 ? 29.496 21.833 26.196 1.00 26.89 80 ILE A O 1
ATOM 630 N N . THR A 1 81 ? 28.006 23.336 25.393 1.00 29.34 81 THR A N 1
ATOM 631 C CA . THR A 1 81 ? 27.939 23.110 23.945 1.00 29.34 81 THR A CA 1
ATOM 632 C C . THR A 1 81 ? 29.298 23.085 23.242 1.00 29.34 81 THR A C 1
ATOM 634 O O . THR A 1 81 ? 30.131 23.934 23.529 1.00 29.34 81 THR A O 1
ATOM 637 N N . ASP A 1 82 ? 29.507 22.158 22.310 1.00 26.77 82 ASP A N 1
ATOM 638 C CA . ASP A 1 82 ? 29.721 22.447 20.882 1.00 26.77 82 ASP A CA 1
ATOM 639 C C . ASP A 1 82 ? 30.176 21.197 20.119 1.00 26.77 82 ASP A C 1
ATOM 641 O O . ASP A 1 82 ? 30.716 20.243 20.677 1.00 26.77 82 ASP A O 1
ATOM 645 N N . GLU A 1 83 ? 29.841 21.245 18.835 1.00 33.62 83 GLU A N 1
ATOM 646 C CA . GLU A 1 83 ? 30.425 20.578 17.676 1.00 33.62 83 GLU A CA 1
ATOM 647 C C . GLU A 1 83 ? 31.780 19.889 17.902 1.00 33.62 83 GLU A C 1
ATOM 649 O O . GLU A 1 83 ? 32.759 20.523 18.287 1.00 33.62 83 GLU A O 1
ATOM 654 N N . THR A 1 84 ? 31.862 18.617 17.504 1.00 26.95 84 THR A N 1
ATOM 655 C CA . THR A 1 84 ? 33.097 18.060 16.945 1.00 26.95 84 THR A CA 1
ATOM 656 C C . THR A 1 84 ? 32.775 17.093 15.817 1.00 26.95 84 THR A C 1
ATOM 658 O O . THR A 1 84 ? 32.108 16.075 16.018 1.00 26.95 84 THR A O 1
ATOM 661 N N . ASP A 1 85 ? 33.301 17.443 14.648 1.00 30.09 85 ASP A N 1
ATOM 662 C CA . ASP A 1 85 ? 33.610 16.563 13.534 1.00 30.09 85 ASP A CA 1
ATOM 663 C C . ASP A 1 85 ? 34.445 15.361 13.998 1.00 30.09 85 ASP A C 1
ATOM 665 O O . ASP A 1 85 ? 35.526 15.522 14.570 1.00 30.09 85 ASP A O 1
ATOM 669 N N . GLU A 1 86 ? 33.978 14.150 13.693 1.00 29.17 86 GLU A N 1
ATOM 670 C CA . GLU A 1 86 ? 34.824 12.959 13.679 1.00 29.17 86 GLU A CA 1
ATOM 671 C C . GLU A 1 86 ? 35.073 12.530 12.233 1.00 29.17 86 GLU A C 1
ATOM 673 O O . GLU A 1 86 ? 34.204 12.048 11.506 1.00 29.17 86 GLU A O 1
ATOM 678 N N . ASN A 1 87 ? 36.322 12.749 11.844 1.00 27.69 87 ASN A N 1
ATOM 679 C CA . ASN A 1 87 ? 36.942 12.380 10.591 1.00 27.69 87 ASN A CA 1
ATOM 680 C C . ASN A 1 87 ? 37.170 10.855 10.579 1.00 27.69 87 ASN A C 1
ATOM 682 O O . ASN A 1 87 ? 38.074 10.355 11.251 1.00 27.69 87 ASN A O 1
ATOM 686 N N . ILE A 1 88 ? 36.343 10.103 9.845 1.00 29.91 88 ILE A N 1
ATOM 687 C CA . ILE A 1 88 ? 36.568 8.674 9.590 1.00 29.91 88 ILE A CA 1
ATOM 688 C C . ILE A 1 88 ? 37.305 8.533 8.257 1.00 29.91 88 ILE A C 1
ATOM 690 O O . ILE A 1 88 ? 36.735 8.689 7.180 1.00 29.91 88 ILE A O 1
ATOM 694 N N . GLN A 1 89 ? 38.585 8.192 8.362 1.00 28.73 89 GLN A N 1
ATOM 695 C CA . GLN A 1 89 ? 39.431 7.712 7.276 1.00 28.73 89 GLN A CA 1
ATOM 696 C C . GLN A 1 89 ? 38.892 6.356 6.778 1.00 28.73 89 GLN A C 1
ATOM 698 O O . GLN A 1 89 ? 38.904 5.374 7.522 1.00 28.73 89 GLN A O 1
ATOM 703 N N . ILE A 1 90 ? 38.414 6.292 5.532 1.00 30.80 90 ILE A N 1
ATOM 704 C CA . ILE A 1 90 ? 38.086 5.034 4.846 1.00 30.80 90 ILE A CA 1
ATOM 705 C C . ILE A 1 90 ? 39.159 4.781 3.786 1.00 30.80 90 ILE A C 1
ATOM 707 O O . ILE A 1 90 ? 39.344 5.574 2.867 1.00 30.80 90 ILE A O 1
ATOM 711 N N . ASP A 1 91 ? 39.867 3.663 3.942 1.00 28.61 91 ASP A N 1
ATOM 712 C CA . ASP A 1 91 ? 40.841 3.143 2.986 1.00 28.61 91 ASP A CA 1
ATOM 713 C C . ASP A 1 91 ? 40.143 2.620 1.715 1.00 28.61 91 ASP A C 1
ATOM 715 O O . ASP A 1 91 ? 39.505 1.562 1.703 1.00 28.61 91 ASP A O 1
ATOM 719 N N . ASP A 1 92 ? 40.332 3.345 0.614 1.00 37.22 92 ASP A N 1
ATOM 720 C CA . ASP A 1 92 ? 39.920 2.997 -0.748 1.00 37.22 92 ASP A CA 1
ATOM 721 C C . ASP A 1 92 ? 40.814 1.906 -1.361 1.00 37.22 92 ASP A C 1
ATOM 723 O O . ASP A 1 92 ? 41.603 2.184 -2.259 1.00 37.22 92 ASP A O 1
ATOM 727 N N . LYS A 1 93 ? 40.709 0.645 -0.914 1.00 31.55 93 LYS A N 1
ATOM 728 C CA . LYS A 1 93 ? 41.198 -0.535 -1.672 1.00 31.55 93 LYS A CA 1
ATOM 729 C C . LYS A 1 93 ? 40.476 -1.824 -1.273 1.00 31.55 93 LYS A C 1
ATOM 731 O O . LYS A 1 93 ? 41.082 -2.659 -0.611 1.00 31.55 93 LYS A O 1
ATOM 736 N N . ASN A 1 94 ? 39.213 -2.025 -1.674 1.00 33.56 94 ASN A N 1
ATOM 737 C CA . ASN A 1 94 ? 38.628 -3.382 -1.776 1.00 33.56 94 ASN A CA 1
ATOM 738 C C . ASN A 1 94 ? 37.272 -3.484 -2.514 1.00 33.56 94 ASN A C 1
ATOM 740 O O . ASN A 1 94 ? 36.463 -4.356 -2.208 1.00 33.56 94 ASN A O 1
ATOM 744 N N . ILE A 1 95 ? 37.024 -2.661 -3.539 1.00 34.62 95 ILE A N 1
ATOM 745 C CA . ILE A 1 95 ? 35.833 -2.782 -4.407 1.00 34.62 95 ILE A CA 1
ATOM 746 C C . ILE A 1 95 ? 36.279 -3.097 -5.839 1.00 34.62 95 ILE A C 1
ATOM 748 O O . ILE A 1 95 ? 36.079 -2.329 -6.766 1.00 34.62 95 ILE A O 1
ATOM 752 N N . GLU A 1 96 ? 36.943 -4.236 -6.021 1.00 31.80 96 GLU A N 1
ATOM 753 C CA . GLU A 1 96 ? 37.176 -4.806 -7.362 1.00 31.80 96 GLU A CA 1
ATOM 754 C C . GLU A 1 96 ? 37.169 -6.347 -7.376 1.00 31.80 96 GLU A C 1
ATOM 756 O O . GLU A 1 96 ? 37.268 -6.968 -8.430 1.00 31.80 96 GLU A O 1
ATOM 761 N N . ASN A 1 97 ? 36.954 -6.995 -6.222 1.00 34.41 97 ASN A N 1
ATOM 762 C CA . ASN A 1 97 ? 36.995 -8.459 -6.096 1.00 34.41 97 ASN A CA 1
ATOM 763 C C . ASN A 1 97 ? 35.638 -9.139 -5.829 1.00 34.41 97 ASN A C 1
ATOM 765 O O . ASN A 1 97 ? 35.587 -10.368 -5.791 1.00 34.41 97 ASN A O 1
ATOM 769 N N . GLU A 1 98 ? 34.531 -8.396 -5.721 1.00 34.12 98 GLU A N 1
ATOM 770 C CA . GLU A 1 98 ? 33.182 -8.985 -5.577 1.00 34.12 98 GLU A CA 1
ATOM 771 C C . GLU A 1 98 ? 32.348 -9.004 -6.870 1.00 34.12 98 GLU A C 1
ATOM 773 O O . GLU A 1 98 ? 31.304 -9.649 -6.914 1.00 34.12 98 GLU A O 1
AT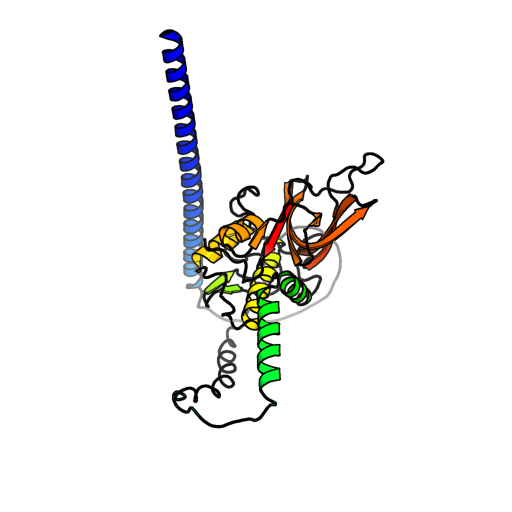OM 778 N N . ILE A 1 99 ? 32.840 -8.417 -7.967 1.00 33.97 99 ILE A N 1
ATOM 779 C CA . ILE A 1 99 ? 32.153 -8.435 -9.275 1.00 33.97 99 ILE A CA 1
ATOM 780 C C . ILE A 1 99 ? 32.463 -9.719 -10.080 1.00 33.97 99 ILE A C 1
ATOM 782 O O . ILE A 1 99 ? 31.719 -10.082 -10.981 1.00 33.97 99 ILE A O 1
ATOM 786 N N . ASN A 1 100 ? 33.483 -10.500 -9.699 1.00 33.03 100 ASN A N 1
ATOM 787 C CA . ASN A 1 100 ? 33.925 -11.694 -10.444 1.00 33.03 100 ASN A CA 1
ATOM 788 C C . ASN A 1 100 ? 33.526 -13.054 -9.827 1.00 33.03 100 ASN A C 1
ATOM 790 O O . ASN A 1 100 ? 34.128 -14.081 -10.148 1.00 33.03 100 ASN A O 1
ATOM 794 N N . ARG A 1 101 ? 32.515 -13.107 -8.944 1.00 33.16 101 ARG A N 1
ATOM 795 C CA . ARG A 1 101 ? 32.045 -14.372 -8.326 1.00 33.16 101 ARG A CA 1
ATOM 796 C C . ARG A 1 101 ? 30.558 -14.701 -8.505 1.00 33.16 101 ARG A C 1
ATOM 798 O O . ARG A 1 101 ? 30.088 -15.651 -7.889 1.00 33.16 101 ARG A O 1
ATOM 805 N N . SER A 1 102 ? 29.845 -14.003 -9.391 1.00 34.12 102 SER A N 1
ATOM 806 C CA . SER A 1 102 ? 28.424 -14.276 -9.678 1.00 34.12 102 SER A CA 1
ATOM 807 C C . SER A 1 102 ? 28.144 -14.940 -11.041 1.00 34.12 102 SER A C 1
ATOM 809 O O . SER A 1 102 ? 27.017 -15.367 -11.273 1.00 34.12 102 SER A O 1
ATOM 811 N N . ASP A 1 103 ? 29.142 -15.100 -11.919 1.00 34.06 103 ASP A N 1
ATOM 812 C CA . ASP A 1 103 ? 28.924 -15.476 -13.333 1.00 34.06 103 ASP A CA 1
ATOM 813 C C . ASP A 1 103 ? 29.389 -16.895 -13.714 1.00 34.06 103 ASP A C 1
ATOM 815 O O . ASP A 1 103 ? 29.886 -17.123 -14.816 1.00 34.06 103 ASP A O 1
ATOM 819 N N . LYS A 1 104 ? 29.231 -17.894 -12.833 1.00 31.19 104 LYS A N 1
ATOM 820 C CA . LYS A 1 104 ? 29.563 -19.295 -13.189 1.00 31.19 104 LYS A CA 1
ATOM 821 C C . LYS A 1 104 ? 28.488 -20.364 -13.002 1.00 31.19 104 LYS A C 1
ATOM 823 O O . LYS A 1 104 ? 28.740 -21.487 -13.419 1.00 31.19 104 LYS A O 1
ATOM 828 N N . ASP A 1 105 ? 27.282 -20.018 -12.548 1.00 33.81 105 ASP A N 1
ATOM 829 C CA . ASP A 1 105 ? 26.194 -21.001 -12.362 1.00 33.81 105 ASP A CA 1
ATOM 830 C C . ASP A 1 105 ? 24.939 -20.754 -13.230 1.00 33.81 105 ASP A C 1
ATOM 832 O O . ASP A 1 105 ? 23.889 -21.346 -12.990 1.00 33.81 105 ASP A O 1
ATOM 836 N N . GLN A 1 106 ? 25.018 -19.924 -14.281 1.00 37.34 106 GLN A N 1
ATOM 837 C CA . GLN A 1 106 ? 23.886 -19.678 -15.200 1.00 37.34 106 GLN A CA 1
ATOM 838 C C . GLN A 1 106 ? 24.209 -19.865 -16.692 1.00 37.34 106 GLN A C 1
ATOM 840 O O . GLN A 1 106 ? 23.645 -19.192 -17.549 1.00 37.34 106 GLN A O 1
ATOM 845 N N . GLN A 1 107 ? 25.072 -20.825 -17.031 1.00 33.66 107 GLN A N 1
ATOM 846 C CA . GLN A 1 107 ? 25.287 -21.249 -18.423 1.00 33.66 107 GLN A CA 1
ATOM 847 C C . GLN A 1 107 ? 25.410 -22.773 -18.559 1.00 33.66 107 GLN A C 1
ATOM 849 O O . GLN A 1 107 ? 26.377 -23.286 -19.104 1.00 33.66 107 GLN A O 1
ATOM 854 N N . GLN A 1 108 ? 24.404 -23.514 -18.089 1.00 31.80 108 GLN A N 1
ATOM 855 C CA . GLN A 1 108 ? 24.122 -24.882 -18.550 1.00 31.80 108 GLN A CA 1
ATOM 856 C C . GLN A 1 108 ? 22.613 -25.151 -18.470 1.00 31.80 108 GLN A C 1
ATOM 858 O O . GLN A 1 108 ? 22.156 -25.797 -17.536 1.00 31.80 108 GLN A O 1
ATOM 863 N N . ASN A 1 109 ? 21.830 -24.589 -19.401 1.00 30.62 109 ASN A N 1
ATOM 864 C CA . ASN A 1 109 ? 20.529 -25.137 -19.844 1.00 30.62 109 ASN A CA 1
ATOM 865 C C . ASN A 1 109 ? 19.879 -24.304 -20.969 1.00 30.62 109 ASN A C 1
ATOM 867 O O . ASN A 1 109 ? 18.677 -24.052 -20.964 1.00 30.62 109 ASN A O 1
ATOM 871 N N . VAL A 1 110 ? 20.663 -23.877 -21.963 1.00 34.72 110 VAL A N 1
ATOM 872 C CA . VAL A 1 110 ? 20.119 -23.294 -23.200 1.00 34.72 110 VAL A CA 1
ATOM 873 C C . VAL A 1 110 ? 20.802 -23.957 -24.387 1.00 34.72 110 VAL A C 1
ATOM 875 O O . VAL A 1 110 ? 21.699 -23.396 -24.994 1.00 34.72 110 VAL A O 1
ATOM 878 N N . GLU A 1 111 ? 20.404 -25.195 -24.665 1.00 33.28 111 GLU A N 1
ATOM 879 C CA . GLU A 1 111 ? 20.521 -25.819 -25.986 1.00 33.28 111 GLU A CA 1
ATOM 880 C C . GLU A 1 111 ? 19.673 -27.098 -25.988 1.00 33.28 111 GLU A C 1
ATOM 882 O O . GLU A 1 111 ? 20.119 -28.149 -25.531 1.00 33.28 111 GLU A O 1
ATOM 887 N N . LYS A 1 112 ? 18.407 -26.965 -26.417 1.00 32.44 112 LYS A N 1
ATOM 888 C CA . LYS A 1 112 ? 17.547 -27.985 -27.063 1.00 32.44 112 LYS A CA 1
ATOM 889 C C . LYS A 1 112 ? 16.071 -27.603 -26.938 1.00 32.44 112 LYS A C 1
ATOM 891 O O . LYS A 1 112 ? 15.325 -28.239 -26.205 1.00 32.44 112 LYS A O 1
ATOM 896 N N . ILE A 1 113 ? 15.638 -26.601 -27.697 1.00 32.62 113 ILE A N 1
ATOM 897 C CA . ILE A 1 113 ? 14.261 -26.558 -28.203 1.00 32.62 113 ILE A CA 1
ATOM 898 C C . ILE A 1 113 ? 14.341 -26.014 -29.627 1.00 32.62 113 ILE A C 1
ATOM 900 O O . ILE A 1 113 ? 14.150 -24.832 -29.866 1.00 32.62 113 ILE A O 1
ATOM 904 N N . ASP A 1 114 ? 14.681 -26.899 -30.556 1.00 32.94 114 ASP A N 1
ATOM 905 C CA . ASP A 1 114 ? 14.287 -26.765 -31.951 1.00 32.94 114 ASP A CA 1
ATOM 906 C C . ASP A 1 114 ? 13.973 -28.171 -32.466 1.00 32.94 114 ASP A C 1
ATOM 908 O O . ASP A 1 114 ? 14.681 -29.130 -32.151 1.00 32.94 114 ASP A O 1
ATOM 912 N N . ASN A 1 115 ? 12.887 -28.267 -33.232 1.00 33.56 115 ASN A N 1
ATOM 913 C CA . ASN A 1 115 ? 12.278 -29.461 -33.833 1.00 33.56 115 ASN A CA 1
ATOM 914 C C . ASN A 1 115 ? 11.368 -30.320 -32.939 1.00 33.56 115 ASN A C 1
ATOM 916 O O . ASN A 1 115 ? 11.778 -31.344 -32.391 1.00 33.56 115 ASN A O 1
ATOM 920 N N . LYS A 1 116 ? 10.067 -29.995 -32.945 1.00 32.72 116 LYS A N 1
ATOM 921 C CA . LYS A 1 116 ? 9.019 -31.032 -32.959 1.00 32.72 116 LYS A CA 1
ATOM 922 C C . LYS A 1 116 ? 7.732 -30.536 -33.631 1.00 32.72 116 LYS A C 1
ATOM 924 O O . LYS A 1 116 ? 6.742 -30.225 -32.977 1.00 32.72 116 LYS A O 1
ATOM 929 N N . GLN A 1 117 ? 7.754 -30.486 -34.959 1.00 36.53 117 GLN A N 1
ATOM 930 C CA . GLN A 1 117 ? 6.565 -30.718 -35.778 1.00 36.53 117 GLN A CA 1
ATOM 931 C C . GLN A 1 117 ? 6.784 -32.030 -36.541 1.00 36.53 117 GLN A C 1
ATOM 933 O O . GLN A 1 117 ? 7.901 -32.299 -36.964 1.00 36.53 117 GLN A O 1
ATOM 938 N N . GLU A 1 118 ? 5.702 -32.804 -36.666 1.00 37.91 118 GLU A N 1
ATOM 939 C CA . GLU A 1 118 ? 5.577 -34.141 -37.278 1.00 37.91 118 GLU A CA 1
ATOM 940 C C . GLU A 1 118 ? 5.976 -35.346 -36.404 1.00 37.91 118 GLU A C 1
ATOM 942 O O . GLU A 1 118 ? 7.125 -35.755 -36.344 1.00 37.91 118 GLU A O 1
ATOM 947 N N . GLU A 1 119 ? 4.981 -35.957 -35.746 1.00 33.06 119 GLU A N 1
ATOM 948 C CA . GLU A 1 119 ? 4.581 -37.340 -36.062 1.00 33.06 119 GLU A CA 1
ATOM 949 C C . GLU A 1 119 ? 3.255 -37.696 -35.364 1.00 33.06 119 GLU A C 1
ATOM 951 O O . GLU A 1 119 ? 3.144 -37.760 -34.139 1.00 33.06 119 GLU A O 1
ATOM 956 N N . LEU A 1 120 ? 2.228 -37.909 -36.188 1.00 41.03 120 LEU A N 1
ATOM 957 C CA . LEU A 1 120 ? 0.970 -38.563 -35.845 1.00 41.03 120 LEU A CA 1
ATOM 958 C C . LEU A 1 120 ? 1.150 -40.085 -35.986 1.00 41.03 120 LEU A C 1
ATOM 960 O O . LEU A 1 120 ? 1.683 -40.538 -36.997 1.00 41.03 120 LEU A O 1
ATOM 964 N N . ASN A 1 121 ? 0.556 -40.829 -35.041 1.00 40.12 121 ASN A N 1
ATOM 965 C CA . ASN A 1 121 ? 0.188 -42.262 -35.061 1.00 40.12 121 ASN A CA 1
ATOM 966 C C . ASN A 1 121 ? 1.090 -43.261 -34.303 1.00 40.12 121 ASN A C 1
ATOM 968 O O . ASN A 1 121 ? 1.914 -43.927 -34.923 1.00 40.12 121 ASN A O 1
ATOM 972 N N . LYS A 1 122 ? 0.792 -43.516 -33.013 1.00 33.59 122 LYS A N 1
ATOM 973 C CA . LYS A 1 122 ? 0.329 -44.818 -32.435 1.00 33.59 122 LYS A CA 1
ATOM 974 C C . LYS A 1 122 ? 0.393 -44.834 -30.885 1.00 33.59 122 LYS A C 1
ATOM 976 O O . LYS A 1 122 ? 0.963 -43.911 -30.318 1.00 33.59 122 LYS A O 1
ATOM 981 N N . PRO A 1 123 ? -0.290 -45.783 -30.201 1.00 44.50 123 PRO A N 1
ATOM 982 C CA . PRO A 1 123 ? -1.102 -45.459 -29.031 1.00 44.50 123 PRO A CA 1
ATOM 983 C C . PRO A 1 123 ? -0.500 -45.858 -27.674 1.00 44.50 123 PRO A C 1
ATOM 985 O O . PRO A 1 123 ? 0.349 -46.739 -27.586 1.00 44.50 123 PRO A O 1
ATOM 988 N N . ASP A 1 124 ? -1.095 -45.231 -26.659 1.00 42.94 124 ASP A N 1
ATOM 989 C CA . ASP A 1 124 ? -1.329 -45.676 -25.280 1.00 42.94 124 ASP A CA 1
ATOM 990 C C . ASP A 1 124 ? -0.117 -45.969 -24.379 1.00 42.94 124 ASP A C 1
ATOM 992 O O . ASP A 1 124 ? 0.429 -47.069 -24.343 1.00 42.94 124 ASP A O 1
ATOM 996 N N . ASN A 1 125 ? 0.223 -44.970 -23.560 1.00 41.31 125 ASN A N 1
ATOM 997 C CA . ASN A 1 125 ? 0.798 -45.177 -22.234 1.00 41.31 125 ASN A CA 1
ATOM 998 C C . ASN A 1 125 ? 0.099 -44.207 -21.268 1.00 41.31 125 ASN A C 1
ATOM 1000 O O . ASN A 1 125 ? 0.316 -42.994 -21.292 1.00 41.31 125 ASN A O 1
ATOM 1004 N N . SER A 1 126 ? -0.815 -44.750 -20.470 1.00 47.91 126 SER A N 1
ATOM 1005 C CA . SER A 1 126 ? -1.856 -44.038 -19.728 1.00 47.91 126 SER A CA 1
ATOM 1006 C C . SER A 1 126 ? -1.438 -43.570 -18.328 1.00 47.91 126 SER A C 1
ATOM 1008 O O . SER A 1 126 ? -2.250 -43.637 -17.411 1.00 47.91 126 SER A O 1
ATOM 1010 N N . ASP A 1 127 ? -0.210 -43.074 -18.155 1.00 45.94 127 ASP A N 1
ATOM 1011 C CA . ASP A 1 127 ? 0.257 -42.542 -16.860 1.00 45.94 127 ASP A CA 1
ATOM 1012 C C . ASP A 1 127 ? 0.633 -41.045 -16.900 1.00 45.94 127 ASP A C 1
ATOM 1014 O O . ASP A 1 127 ? 0.747 -40.409 -15.853 1.00 45.94 127 ASP A O 1
ATOM 1018 N N . ASP A 1 128 ? 0.728 -40.433 -18.088 1.00 49.09 128 ASP A N 1
ATOM 1019 C CA . ASP A 1 128 ? 1.192 -39.039 -18.252 1.00 49.09 128 ASP A CA 1
ATOM 1020 C C . ASP A 1 128 ? 0.052 -37.996 -18.316 1.00 49.09 128 ASP A C 1
ATOM 1022 O O . ASP A 1 128 ? 0.254 -36.785 -18.216 1.00 49.09 128 ASP A O 1
ATOM 1026 N N . VAL A 1 129 ? -1.201 -38.449 -18.434 1.00 49.94 129 VAL A N 1
ATOM 1027 C CA . VAL A 1 129 ? -2.377 -37.562 -18.557 1.00 49.94 129 VAL A CA 1
ATOM 1028 C C . VAL A 1 129 ? -2.761 -36.922 -17.210 1.00 49.94 129 VAL A C 1
ATOM 1030 O O . VAL A 1 129 ? -3.409 -35.876 -17.172 1.00 49.94 129 VAL A O 1
ATOM 1033 N N . ASN A 1 130 ? -2.329 -37.504 -16.086 1.00 51.75 130 ASN A N 1
ATOM 1034 C CA . ASN A 1 130 ? -2.761 -37.088 -14.746 1.00 51.75 130 ASN A CA 1
ATOM 1035 C C . ASN A 1 130 ? -1.884 -35.987 -14.110 1.00 51.75 130 ASN A C 1
ATOM 1037 O O . ASN A 1 130 ? -2.307 -35.351 -13.144 1.00 51.75 130 ASN A O 1
ATOM 1041 N N . ASN A 1 131 ? -0.678 -35.745 -14.640 1.00 56.03 131 ASN A N 1
ATOM 1042 C CA . ASN A 1 131 ? 0.210 -34.677 -14.161 1.00 56.03 131 ASN A CA 1
ATOM 1043 C C . ASN A 1 131 ? -0.084 -33.333 -14.844 1.00 56.03 131 ASN A C 1
ATOM 1045 O O . ASN A 1 131 ? -0.203 -32.317 -14.158 1.00 56.03 131 ASN A O 1
ATOM 1049 N N . ASN A 1 132 ? -0.333 -33.334 -16.158 1.00 60.88 132 ASN A N 1
ATOM 1050 C CA . ASN A 1 132 ? -0.651 -32.114 -16.915 1.00 60.88 132 ASN A CA 1
ATOM 1051 C C . ASN A 1 132 ? -1.975 -31.455 -16.477 1.00 60.88 132 ASN A C 1
ATOM 1053 O O . ASN A 1 132 ? -2.109 -30.229 -16.493 1.00 60.88 132 ASN A O 1
ATOM 1057 N N . SER A 1 133 ? -2.960 -32.245 -16.041 1.00 63.59 133 SER A N 1
ATOM 1058 C CA . SER A 1 133 ? -4.232 -31.722 -15.523 1.00 63.59 133 SER A CA 1
ATOM 1059 C C . SER A 1 133 ? -4.081 -31.077 -14.139 1.00 63.59 133 SER A C 1
ATOM 1061 O O . SER A 1 133 ? -4.673 -30.036 -13.876 1.00 63.59 133 SER A O 1
ATOM 1063 N N . LYS A 1 134 ? -3.245 -31.633 -13.255 1.00 66.19 134 LYS A N 1
ATOM 1064 C CA . LYS A 1 134 ? -2.993 -31.059 -11.922 1.00 66.19 134 LYS A CA 1
ATOM 1065 C C . LYS A 1 134 ? -2.175 -29.775 -11.979 1.00 66.19 134 LYS A C 1
ATOM 1067 O O . LYS A 1 134 ? -2.449 -28.848 -11.221 1.00 66.19 134 LYS A O 1
ATOM 1072 N N . GLU A 1 135 ? -1.186 -29.710 -12.865 1.00 72.38 135 GLU A N 1
ATOM 1073 C CA . GLU A 1 135 ? -0.347 -28.521 -13.020 1.00 72.38 135 GLU A CA 1
ATOM 1074 C C . GLU A 1 135 ? -1.124 -27.348 -13.636 1.00 72.38 135 GLU A C 1
ATOM 1076 O O . GLU A 1 135 ? -1.032 -26.222 -13.147 1.00 72.38 135 GLU A O 1
ATOM 1081 N N . SER A 1 136 ? -1.988 -27.621 -14.620 1.00 69.88 136 SER A N 1
ATOM 1082 C CA . SER A 1 136 ? -2.883 -26.611 -15.200 1.00 69.88 136 SER A CA 1
ATOM 1083 C C . SER A 1 136 ? -3.955 -26.116 -14.221 1.00 69.88 136 SER A C 1
ATOM 1085 O O . SER A 1 136 ? -4.206 -24.911 -14.172 1.00 69.88 136 SER A O 1
ATOM 1087 N N . ILE A 1 137 ? -4.536 -26.993 -13.389 1.00 75.50 137 ILE A N 1
ATOM 1088 C CA . ILE A 1 137 ? -5.466 -26.588 -12.316 1.00 75.50 137 ILE A CA 1
ATOM 1089 C C . ILE A 1 137 ? -4.756 -25.687 -11.300 1.00 75.50 137 ILE A C 1
ATOM 1091 O O . ILE A 1 137 ? -5.253 -24.607 -10.988 1.00 75.50 137 ILE A O 1
ATOM 1095 N N . LYS A 1 138 ? -3.561 -26.078 -10.840 1.00 79.25 138 LYS A N 1
ATOM 1096 C CA . LYS A 1 138 ? -2.773 -25.290 -9.882 1.00 79.25 138 LYS A CA 1
ATOM 1097 C C . LYS A 1 138 ? -2.387 -23.918 -10.440 1.00 79.25 138 LYS A C 1
ATOM 1099 O O . LYS A 1 138 ? -2.437 -22.927 -9.718 1.00 79.25 138 LYS A O 1
ATOM 1104 N N . LEU A 1 139 ? -2.014 -23.839 -11.718 1.00 77.50 139 LEU A N 1
ATOM 1105 C CA . LEU A 1 139 ? -1.730 -22.559 -12.366 1.00 77.50 139 LEU A CA 1
ATOM 1106 C C . LEU A 1 139 ? -2.993 -21.691 -12.470 1.00 77.50 139 LEU A C 1
ATOM 1108 O O . LEU A 1 139 ? -2.939 -20.502 -12.162 1.00 77.50 139 LEU A O 1
ATOM 1112 N N . GLY A 1 140 ? -4.133 -22.285 -12.838 1.00 73.12 140 GLY A N 1
ATOM 1113 C CA . GLY A 1 140 ? -5.426 -21.599 -12.873 1.00 73.12 140 GLY A CA 1
ATOM 1114 C C . GLY A 1 140 ? -5.824 -21.012 -11.516 1.00 73.12 140 GLY A C 1
ATOM 1115 O O . GLY A 1 140 ? -6.220 -19.849 -11.445 1.00 73.12 140 GLY A O 1
ATOM 1116 N N . GLU A 1 141 ? -5.634 -21.770 -10.433 1.00 78.69 141 GLU A N 1
ATOM 1117 C CA . GLU A 1 141 ? -5.869 -21.302 -9.062 1.00 78.69 141 GLU A CA 1
ATOM 1118 C C . GLU A 1 141 ? -4.982 -20.096 -8.718 1.00 78.69 141 GLU A C 1
ATOM 1120 O O . GLU A 1 141 ? -5.493 -19.066 -8.277 1.00 78.69 141 GLU A O 1
ATOM 1125 N N . LEU A 1 142 ? -3.676 -20.167 -9.002 1.00 78.19 142 LEU A N 1
ATOM 1126 C CA . LEU A 1 142 ? -2.726 -19.082 -8.717 1.00 78.19 142 LEU A CA 1
ATOM 1127 C C . LEU A 1 142 ? -3.018 -17.794 -9.503 1.00 78.19 142 LEU A C 1
ATOM 1129 O O . LEU A 1 142 ? -2.815 -16.696 -8.988 1.00 78.19 142 LEU A O 1
ATOM 1133 N N . VAL A 1 143 ? -3.504 -17.911 -10.741 1.00 78.88 143 VAL A N 1
ATOM 1134 C CA . VAL A 1 143 ? -3.881 -16.765 -11.593 1.00 78.88 143 VAL A CA 1
ATOM 1135 C C . VAL A 1 143 ? -5.219 -16.141 -11.162 1.00 78.88 143 VAL A C 1
ATOM 1137 O O . VAL A 1 143 ? -5.499 -14.980 -11.483 1.00 78.88 143 VAL A O 1
ATOM 1140 N N . SER A 1 144 ? -6.038 -16.890 -10.418 1.00 82.62 144 SER A N 1
ATOM 1141 C CA . SER A 1 144 ? -7.325 -16.450 -9.859 1.00 82.62 144 SER A CA 1
ATOM 1142 C C . SER A 1 144 ? -7.241 -15.912 -8.423 1.00 82.62 144 SER A C 1
ATOM 1144 O O . SER A 1 144 ? -8.219 -15.364 -7.916 1.00 82.62 144 SER A O 1
ATOM 1146 N N . GLU A 1 145 ? -6.082 -16.033 -7.769 1.00 90.69 145 GLU A N 1
ATOM 1147 C CA . GLU A 1 145 ? -5.861 -15.572 -6.397 1.00 90.69 145 GLU A CA 1
ATOM 1148 C C . GLU A 1 145 ? -5.498 -14.075 -6.352 1.00 90.69 145 GLU A C 1
ATOM 1150 O O . GLU A 1 145 ? -4.654 -13.596 -7.114 1.00 90.69 145 GLU A O 1
ATOM 1155 N N . ASP A 1 146 ? -6.099 -13.332 -5.418 1.00 95.44 146 ASP A N 1
ATOM 1156 C CA . ASP A 1 146 ? -5.660 -11.973 -5.074 1.00 95.44 146 ASP A CA 1
ATOM 1157 C C . ASP A 1 146 ? -4.216 -11.987 -4.514 1.00 95.44 146 ASP A C 1
ATOM 1159 O O . ASP A 1 146 ? -3.728 -12.996 -4.002 1.00 95.44 146 ASP A O 1
ATOM 1163 N N . LEU A 1 147 ? -3.503 -10.852 -4.533 1.00 98.12 147 LEU A N 1
ATOM 1164 C CA . LEU A 1 147 ? -2.097 -10.815 -4.079 1.00 98.12 147 LEU A CA 1
ATOM 1165 C C . LEU A 1 147 ? -1.923 -11.053 -2.561 1.00 98.12 147 LEU A C 1
ATOM 1167 O O . LEU A 1 147 ? -0.802 -11.253 -2.092 1.00 98.12 147 LEU A O 1
ATOM 1171 N N . ASN A 1 148 ? -3.010 -11.021 -1.786 1.00 98.56 148 ASN A N 1
ATOM 1172 C CA . ASN A 1 148 ? -3.036 -11.052 -0.322 1.00 98.56 148 ASN A CA 1
ATOM 1173 C C . ASN A 1 148 ? -2.093 -12.094 0.304 1.00 98.56 148 ASN A C 1
ATOM 1175 O O . ASN A 1 148 ? -1.318 -11.758 1.200 1.00 98.56 148 ASN A O 1
ATOM 1179 N N . ARG A 1 149 ? -2.089 -13.343 -0.182 1.00 97.62 149 ARG A N 1
ATOM 1180 C CA . ARG A 1 149 ? -1.197 -14.384 0.356 1.00 97.62 149 ARG A CA 1
ATOM 1181 C C . ARG A 1 149 ? 0.279 -14.039 0.162 1.00 97.62 149 ARG A C 1
ATOM 1183 O O . ARG A 1 149 ? 1.061 -14.168 1.101 1.00 97.62 149 ARG A O 1
ATOM 1190 N N . TYR A 1 150 ? 0.658 -13.554 -1.019 1.00 98.50 150 TYR A N 1
ATOM 1191 C CA . TYR A 1 150 ? 2.030 -13.129 -1.301 1.00 98.50 150 TYR A CA 1
ATOM 1192 C C . TYR A 1 150 ? 2.438 -11.944 -0.428 1.00 98.50 150 TYR A C 1
ATOM 1194 O O . TYR A 1 150 ? 3.548 -11.936 0.096 1.00 98.50 150 TYR A O 1
ATOM 1202 N N . VAL A 1 151 ? 1.536 -10.984 -0.203 1.00 98.88 151 VAL A N 1
ATOM 1203 C CA . VAL A 1 151 ? 1.767 -9.870 0.729 1.00 98.88 151 VAL A CA 1
ATOM 1204 C C . VAL A 1 151 ? 2.071 -10.398 2.134 1.00 98.88 151 VAL A C 1
ATOM 1206 O O . VAL A 1 151 ? 3.098 -10.049 2.717 1.00 98.88 151 VAL A O 1
ATOM 1209 N N . LEU A 1 152 ? 1.233 -11.300 2.653 1.00 98.81 152 LEU A N 1
ATOM 1210 C CA . LEU A 1 152 ? 1.405 -11.895 3.982 1.00 98.81 152 LEU A CA 1
ATOM 1211 C C . LEU A 1 152 ? 2.671 -12.757 4.106 1.00 98.81 152 LEU A C 1
ATOM 1213 O O . LEU A 1 152 ? 3.242 -12.871 5.191 1.00 98.81 152 LEU A O 1
ATOM 1217 N N . GLU A 1 153 ? 3.123 -13.381 3.022 1.00 98.56 153 GLU A N 1
ATOM 1218 C CA . GLU A 1 153 ? 4.410 -14.078 2.990 1.00 98.56 153 GLU A CA 1
ATOM 1219 C C . GLU A 1 153 ? 5.587 -13.098 3.014 1.00 98.56 153 GLU A C 1
ATOM 1221 O O . GLU A 1 153 ? 6.561 -13.341 3.724 1.00 98.56 153 GLU A O 1
ATOM 1226 N N . ILE A 1 154 ? 5.505 -11.994 2.268 1.00 98.81 154 ILE A N 1
ATOM 1227 C CA . ILE A 1 154 ? 6.577 -10.999 2.183 1.00 98.81 154 ILE A CA 1
ATOM 1228 C C . ILE A 1 154 ? 6.768 -10.261 3.512 1.00 98.81 154 ILE A C 1
ATOM 1230 O O . ILE A 1 154 ? 7.912 -10.126 3.948 1.00 98.81 154 ILE A O 1
ATOM 1234 N N . ILE A 1 155 ? 5.704 -9.856 4.218 1.00 98.75 155 ILE A N 1
ATOM 1235 C CA . ILE A 1 155 ? 5.861 -9.151 5.510 1.00 98.75 155 ILE A CA 1
ATOM 1236 C C . ILE A 1 155 ? 6.615 -9.987 6.559 1.00 98.75 155 ILE A C 1
ATOM 1238 O O . ILE A 1 155 ? 7.330 -9.435 7.391 1.00 98.75 155 ILE A O 1
ATOM 1242 N N . LYS A 1 156 ? 6.527 -11.324 6.488 1.00 98.56 156 LYS A N 1
ATOM 1243 C CA . LYS A 1 156 ? 7.237 -12.247 7.394 1.00 98.56 156 LYS A CA 1
ATOM 1244 C C . LYS A 1 156 ? 8.746 -12.291 7.156 1.00 98.56 156 LYS A C 1
ATOM 1246 O O . LYS A 1 156 ? 9.471 -12.823 7.989 1.00 98.56 156 LYS A O 1
ATOM 1251 N N . THR A 1 157 ? 9.221 -11.773 6.024 1.00 98.44 157 THR A N 1
ATOM 1252 C CA . THR A 1 157 ? 10.654 -11.762 5.685 1.00 98.44 157 THR A CA 1
ATOM 1253 C C . THR A 1 157 ? 11.418 -10.615 6.346 1.00 98.44 157 THR A C 1
ATOM 1255 O O . THR A 1 157 ? 12.648 -10.628 6.363 1.00 98.44 157 THR A O 1
ATOM 1258 N N . TYR A 1 158 ? 10.710 -9.639 6.918 1.00 98.25 158 TYR A N 1
ATOM 1259 C CA . TYR A 1 158 ? 11.317 -8.501 7.597 1.00 98.25 158 TYR A CA 1
ATOM 1260 C C . TYR A 1 158 ? 11.548 -8.785 9.076 1.00 98.25 158 TYR A C 1
ATOM 1262 O O . TYR A 1 158 ? 10.694 -9.337 9.773 1.00 98.25 158 TYR A O 1
ATOM 1270 N N . LYS A 1 159 ? 12.702 -8.339 9.574 1.00 97.81 159 LYS A N 1
ATOM 1271 C CA . LYS A 1 159 ? 13.007 -8.345 11.002 1.00 97.81 159 LYS A CA 1
ATOM 1272 C C . LYS A 1 159 ? 12.150 -7.283 11.702 1.00 97.81 159 LYS A C 1
ATOM 1274 O O . LYS A 1 159 ? 12.134 -6.125 11.295 1.00 97.81 159 LYS A O 1
ATOM 1279 N N . LEU A 1 160 ? 11.453 -7.668 12.770 1.00 97.81 160 LEU A N 1
ATOM 1280 C CA . LEU A 1 160 ? 10.754 -6.696 13.612 1.00 97.81 160 LEU A CA 1
ATOM 1281 C C . LEU A 1 160 ? 11.770 -5.786 14.316 1.00 97.81 160 LEU A C 1
ATOM 1283 O O . LEU A 1 160 ? 12.849 -6.237 14.707 1.00 97.81 160 LEU A O 1
ATOM 1287 N N . GLY A 1 161 ? 11.426 -4.510 14.461 1.00 96.94 161 GLY A N 1
ATOM 1288 C CA . GLY A 1 161 ? 12.324 -3.482 14.981 1.00 96.94 161 GLY A CA 1
ATOM 1289 C C . GLY A 1 161 ? 13.394 -3.022 13.984 1.00 96.94 161 GLY A C 1
ATOM 1290 O O . GLY A 1 161 ? 14.342 -2.350 14.382 1.00 96.94 161 GLY A O 1
ATOM 1291 N N . THR A 1 162 ? 13.288 -3.380 12.695 1.00 97.19 162 THR A N 1
ATOM 1292 C CA . THR A 1 162 ? 14.066 -2.698 11.645 1.00 97.19 162 THR A CA 1
ATOM 1293 C C . THR A 1 162 ? 13.775 -1.195 11.716 1.00 97.19 162 THR A C 1
ATOM 1295 O O . THR A 1 162 ? 12.588 -0.864 11.695 1.00 97.19 162 THR A O 1
ATOM 1298 N N . PRO A 1 163 ? 14.794 -0.312 11.784 1.00 97.38 163 PRO A N 1
ATOM 1299 C CA . PRO A 1 163 ? 14.625 1.079 12.199 1.00 97.38 163 PRO A CA 1
ATOM 1300 C C . PRO A 1 163 ? 13.567 1.873 11.428 1.00 97.38 163 PRO A C 1
ATOM 1302 O O . PRO A 1 163 ? 13.305 1.647 10.242 1.00 97.38 163 PRO A O 1
ATOM 1305 N N . TYR A 1 164 ? 12.982 2.848 12.117 1.00 97.44 164 TYR A N 1
ATOM 1306 C CA . TYR A 1 164 ? 12.162 3.875 11.492 1.00 97.44 164 TYR A CA 1
ATOM 1307 C C . TYR A 1 164 ? 13.029 5.073 11.108 1.00 97.44 164 TYR A C 1
ATOM 1309 O O . TYR A 1 164 ? 13.798 5.561 11.931 1.00 97.44 164 TYR A O 1
ATOM 1317 N N . LEU A 1 165 ? 12.853 5.587 9.892 1.00 96.31 165 LEU A N 1
ATOM 1318 C CA . LEU A 1 1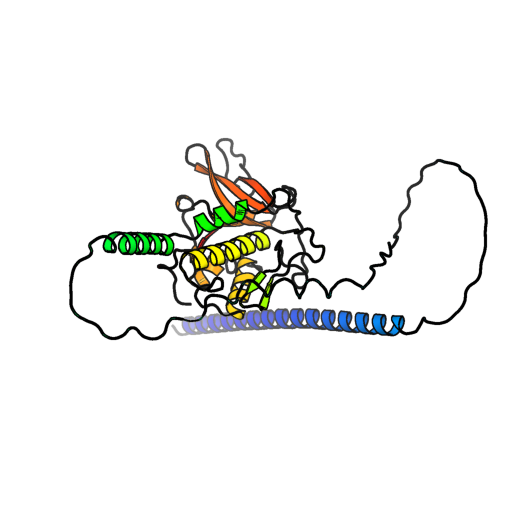65 ? 13.385 6.889 9.498 1.00 96.31 165 LEU A CA 1
ATOM 1319 C C . LEU A 1 165 ? 12.397 7.571 8.562 1.00 96.31 165 LEU A C 1
ATOM 1321 O O . LEU A 1 165 ? 12.182 7.116 7.434 1.00 96.31 165 LEU A O 1
ATOM 1325 N N . LEU A 1 166 ? 11.828 8.681 9.028 1.00 92.38 166 LEU A N 1
ATOM 1326 C CA . LEU A 1 166 ? 11.095 9.610 8.181 1.00 92.38 166 LEU A CA 1
ATOM 1327 C C . LEU A 1 166 ? 12.072 10.642 7.625 1.00 92.38 166 LEU A C 1
ATOM 1329 O O . LEU A 1 166 ? 12.736 11.334 8.389 1.00 92.38 166 LEU A O 1
ATOM 1333 N N . ASN A 1 167 ? 12.131 10.756 6.305 1.00 85.00 167 ASN A N 1
ATOM 1334 C CA . ASN A 1 167 ? 12.948 11.742 5.613 1.00 85.00 167 ASN A CA 1
ATOM 1335 C C . ASN A 1 167 ? 12.084 12.444 4.559 1.00 85.00 167 ASN A C 1
ATOM 1337 O O . ASN A 1 167 ? 11.150 11.853 4.017 1.00 85.00 167 ASN A O 1
ATOM 1341 N N . THR A 1 168 ? 12.382 13.709 4.289 1.00 79.19 168 THR A N 1
ATOM 1342 C CA . THR A 1 168 ? 11.742 14.511 3.241 1.00 79.19 168 THR A CA 1
ATOM 1343 C C . THR A 1 168 ? 12.583 14.595 1.967 1.00 79.19 168 THR A C 1
ATOM 1345 O O . THR A 1 168 ? 12.053 14.977 0.925 1.00 79.19 168 THR A O 1
ATOM 1348 N N . ASN A 1 169 ? 13.860 14.202 2.011 1.00 86.94 169 ASN A N 1
ATOM 1349 C CA . ASN A 1 169 ? 14.726 14.106 0.842 1.00 86.94 169 ASN A CA 1
ATOM 1350 C C . ASN A 1 169 ? 14.517 12.766 0.111 1.00 86.94 169 ASN A C 1
ATOM 1352 O O . ASN A 1 169 ? 15.272 11.807 0.283 1.00 86.94 169 ASN A O 1
ATOM 1356 N N . TYR A 1 170 ? 13.485 12.723 -0.732 1.00 85.88 170 TYR A N 1
ATOM 1357 C CA . TYR A 1 170 ? 13.146 11.547 -1.536 1.00 85.88 170 TYR A CA 1
ATOM 1358 C C . TYR A 1 170 ? 14.124 11.265 -2.691 1.00 85.88 170 TYR A C 1
ATOM 1360 O O . TYR A 1 170 ? 14.034 10.201 -3.302 1.00 85.88 170 TYR A O 1
ATOM 1368 N N . ASP A 1 171 ? 15.080 12.151 -2.979 1.00 86.69 171 ASP A N 1
ATOM 1369 C CA . ASP A 1 171 ? 16.110 11.887 -3.993 1.00 86.69 171 ASP A CA 1
ATOM 1370 C C . ASP A 1 171 ? 17.191 10.927 -3.466 1.00 86.69 171 ASP A C 1
ATOM 1372 O O . ASP A 1 171 ? 17.743 10.110 -4.214 1.00 86.69 171 ASP A O 1
ATOM 1376 N N . SER A 1 172 ? 17.457 10.977 -2.155 1.00 90.56 172 SER A N 1
ATOM 1377 C CA . SER A 1 172 ? 18.448 10.127 -1.484 1.00 90.56 172 SER A CA 1
ATOM 1378 C C . SER A 1 172 ? 17.856 8.878 -0.828 1.00 90.56 172 SER A C 1
ATOM 1380 O O . SER A 1 172 ? 18.554 7.872 -0.712 1.00 90.56 172 SER A O 1
ATOM 1382 N N . TYR A 1 173 ? 16.585 8.900 -0.421 1.00 95.88 173 TYR A N 1
ATOM 1383 C CA . TYR A 1 173 ? 15.954 7.775 0.271 1.00 95.88 173 TYR A CA 1
ATOM 1384 C C . TYR A 1 173 ? 14.426 7.824 0.169 1.00 95.88 173 TYR A C 1
ATOM 1386 O O . TYR A 1 173 ? 13.798 8.840 0.440 1.00 95.88 173 TYR A O 1
ATOM 1394 N N . ASN A 1 174 ? 13.804 6.697 -0.188 1.00 97.19 174 ASN A N 1
ATOM 1395 C CA . ASN A 1 174 ? 12.367 6.621 -0.472 1.00 97.19 174 ASN A CA 1
ATOM 1396 C C . ASN A 1 174 ? 11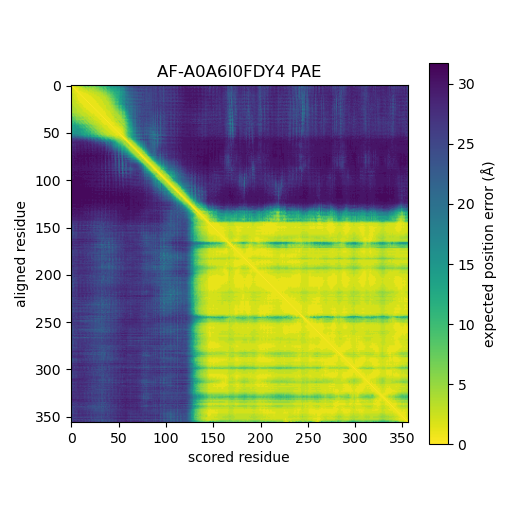.547 5.858 0.577 1.00 97.19 174 ASN A C 1
ATOM 1398 O O . ASN A 1 174 ? 10.418 5.459 0.287 1.00 97.19 174 ASN A O 1
ATOM 1402 N N . GLY A 1 175 ? 12.086 5.591 1.766 1.00 96.94 175 GLY A N 1
ATOM 1403 C CA . GLY A 1 175 ? 11.354 4.836 2.791 1.00 96.94 175 GLY A CA 1
ATOM 1404 C C . GLY A 1 175 ? 11.396 3.320 2.638 1.00 96.94 175 GLY A C 1
ATOM 1405 O O . GLY A 1 175 ? 10.662 2.631 3.348 1.00 96.94 175 GLY A O 1
ATOM 1406 N N . VAL A 1 176 ? 12.199 2.810 1.701 1.00 98.38 176 VAL A N 1
ATOM 1407 C CA . VAL A 1 176 ? 12.376 1.380 1.411 1.00 98.38 176 VAL A CA 1
ATOM 1408 C C . VAL A 1 176 ? 13.627 0.847 2.116 1.00 98.38 176 VAL A C 1
ATOM 1410 O O . VAL A 1 176 ? 14.603 1.569 2.301 1.00 98.38 176 VAL A O 1
ATOM 1413 N N . THR A 1 177 ? 13.615 -0.425 2.500 1.00 98.44 177 THR A N 1
ATOM 1414 C CA . THR A 1 177 ? 14.725 -1.078 3.224 1.00 98.44 177 THR A CA 1
ATOM 1415 C C . THR A 1 177 ? 15.841 -1.543 2.294 1.00 98.44 177 THR A C 1
ATOM 1417 O O . THR A 1 177 ? 16.970 -1.766 2.727 1.00 98.44 177 THR A O 1
ATOM 1420 N N . THR A 1 178 ? 15.520 -1.724 1.011 1.00 98.19 178 THR A N 1
ATOM 1421 C CA . THR A 1 178 ? 16.450 -2.136 -0.046 1.00 98.19 178 THR A CA 1
ATOM 1422 C C . THR A 1 178 ? 16.133 -1.387 -1.332 1.00 98.19 178 THR A C 1
ATOM 1424 O O . THR A 1 178 ? 14.964 -1.103 -1.591 1.00 98.19 178 THR A O 1
ATOM 1427 N N . ASN A 1 179 ? 17.150 -1.099 -2.149 1.00 98.50 179 ASN A N 1
ATOM 1428 C CA . ASN A 1 179 ? 16.934 -0.509 -3.468 1.00 98.50 179 ASN A CA 1
ATOM 1429 C C . ASN A 1 179 ? 15.982 -1.387 -4.290 1.00 98.50 179 ASN A C 1
ATOM 1431 O O . ASN A 1 179 ? 16.162 -2.604 -4.375 1.00 98.50 179 ASN A O 1
ATOM 1435 N N . LEU A 1 180 ? 14.988 -0.762 -4.913 1.00 98.69 180 LEU A N 1
ATOM 1436 C CA . LEU A 1 180 ? 14.055 -1.434 -5.808 1.00 98.69 180 LEU A CA 1
ATOM 1437 C C . LEU A 1 180 ? 14.429 -1.101 -7.243 1.00 98.69 180 LEU A C 1
ATOM 1439 O O . LEU A 1 180 ? 14.474 0.070 -7.621 1.00 98.69 180 LEU A O 1
ATOM 1443 N N . TYR A 1 181 ? 14.679 -2.136 -8.037 1.00 98.44 181 TYR A N 1
ATOM 1444 C CA . TYR A 1 181 ? 15.019 -2.018 -9.450 1.00 98.44 181 TYR A CA 1
ATOM 1445 C C . TYR A 1 181 ? 13.873 -2.552 -10.299 1.00 98.44 181 TYR A C 1
ATOM 1447 O O . TYR A 1 181 ? 13.405 -3.673 -10.099 1.00 98.44 181 TYR A O 1
ATOM 1455 N N . TYR A 1 182 ? 13.441 -1.750 -11.268 1.00 98.38 182 TYR A N 1
ATOM 1456 C CA . TYR A 1 182 ? 12.439 -2.116 -12.254 1.00 98.38 182 TYR A CA 1
ATOM 1457 C C . TYR A 1 182 ? 13.079 -2.181 -13.638 1.00 98.38 182 TYR A C 1
ATOM 1459 O O . TYR A 1 182 ? 13.485 -1.147 -14.170 1.00 98.38 182 TYR A O 1
ATOM 1467 N N . LYS A 1 183 ? 13.158 -3.388 -14.220 1.00 96.44 183 LYS A N 1
ATOM 1468 C CA . LYS A 1 183 ? 13.850 -3.642 -15.502 1.00 96.44 183 LYS A CA 1
ATOM 1469 C C . LYS A 1 183 ? 15.260 -3.027 -15.499 1.00 96.44 183 LYS A C 1
ATOM 1471 O O . LYS A 1 183 ? 15.569 -2.169 -16.319 1.00 96.44 183 LYS A O 1
ATOM 1476 N N . ASP A 1 184 ? 16.036 -3.391 -14.476 1.00 96.00 184 ASP A N 1
ATOM 1477 C CA . ASP A 1 184 ? 17.424 -2.964 -14.217 1.00 96.00 184 ASP A CA 1
ATOM 1478 C C . ASP A 1 184 ? 17.636 -1.462 -13.976 1.00 96.00 184 ASP A C 1
ATOM 1480 O O . ASP A 1 184 ? 18.742 -1.014 -13.682 1.00 96.00 184 ASP A O 1
ATOM 1484 N N . LYS A 1 185 ? 16.563 -0.667 -13.999 1.00 98.00 185 LYS A N 1
ATOM 1485 C CA . LYS A 1 185 ? 16.598 0.747 -13.645 1.00 98.00 185 LYS A CA 1
ATOM 1486 C C . LYS A 1 185 ? 16.176 0.942 -12.195 1.00 98.00 185 LYS A C 1
ATOM 1488 O O . LYS A 1 185 ? 15.120 0.462 -11.780 1.00 98.00 185 LYS A O 1
ATOM 1493 N N . LEU A 1 186 ? 16.973 1.692 -11.436 1.00 98.06 186 LEU A N 1
ATOM 1494 C CA . LEU A 1 186 ? 16.624 2.080 -10.070 1.00 98.06 186 LEU A CA 1
ATOM 1495 C C . LEU A 1 186 ? 15.272 2.817 -10.065 1.00 98.06 186 LEU A C 1
ATOM 1497 O O . LEU A 1 186 ? 15.072 3.773 -10.817 1.00 98.06 186 LEU A O 1
ATOM 1501 N N . LEU A 1 187 ? 14.341 2.332 -9.247 1.00 98.31 187 LEU A N 1
ATOM 1502 C CA . LEU A 1 187 ? 13.012 2.905 -9.047 1.00 98.31 187 LEU A CA 1
ATOM 1503 C C . LEU A 1 187 ? 12.932 3.626 -7.701 1.00 98.31 187 LEU A C 1
ATOM 1505 O O . LEU A 1 187 ? 12.491 4.769 -7.666 1.00 98.31 187 LEU A O 1
ATOM 1509 N N . LEU A 1 188 ? 13.364 2.965 -6.620 1.00 98.19 188 LEU A N 1
ATOM 1510 C CA . LEU A 1 188 ? 13.392 3.524 -5.266 1.00 98.19 188 LEU A CA 1
ATOM 1511 C C . LEU A 1 188 ? 14.686 3.165 -4.546 1.00 98.19 188 LEU A C 1
ATOM 1513 O O . LEU A 1 188 ? 15.208 2.062 -4.708 1.00 98.19 188 LEU A O 1
ATOM 1517 N N . ARG A 1 189 ? 15.183 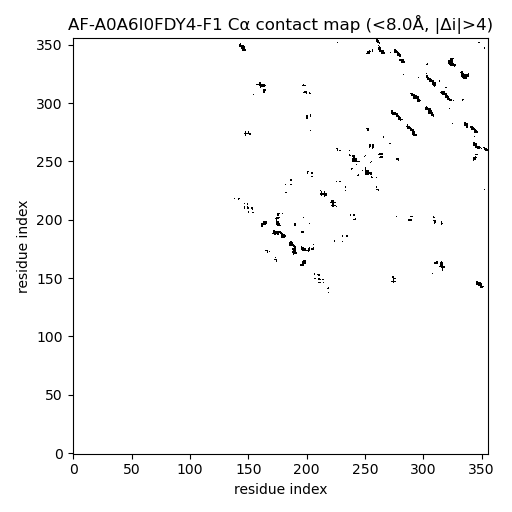4.102 -3.744 1.00 98.12 189 ARG A N 1
ATOM 1518 C CA . ARG A 1 189 ? 16.468 4.051 -3.057 1.00 98.12 189 ARG A CA 1
ATOM 1519 C C . ARG A 1 189 ? 16.278 3.802 -1.560 1.00 98.12 189 ARG A C 1
ATOM 1521 O O . ARG A 1 189 ? 15.445 4.444 -0.915 1.00 98.12 189 ARG A O 1
ATOM 1528 N N . ALA A 1 190 ? 17.041 2.860 -1.019 1.00 97.75 190 ALA A N 1
ATOM 1529 C CA . ALA A 1 190 ? 17.129 2.618 0.416 1.00 97.75 190 ALA A CA 1
ATOM 1530 C C . ALA A 1 190 ? 18.019 3.649 1.110 1.00 97.75 190 ALA A C 1
ATOM 1532 O O . ALA A 1 190 ? 18.715 4.416 0.447 1.00 97.75 190 ALA A O 1
ATOM 1533 N N . ASN A 1 191 ? 17.991 3.655 2.445 1.00 96.00 191 ASN A N 1
ATOM 1534 C CA . ASN A 1 191 ? 18.827 4.545 3.240 1.00 96.00 191 ASN A CA 1
ATOM 1535 C C . ASN A 1 191 ? 20.322 4.298 2.933 1.00 96.00 191 ASN A C 1
ATOM 1537 O O . ASN A 1 191 ? 20.771 3.155 3.085 1.00 96.00 191 ASN A O 1
ATOM 1541 N N . PRO A 1 192 ? 21.098 5.323 2.525 1.00 94.25 192 PRO A N 1
ATOM 1542 C CA . PRO A 1 192 ? 22.523 5.175 2.223 1.00 94.25 192 PRO A CA 1
ATOM 1543 C C . PRO A 1 192 ? 23.370 4.627 3.377 1.00 94.25 192 PRO A C 1
ATOM 1545 O O . PRO A 1 192 ? 24.389 3.997 3.118 1.00 94.25 192 PRO A O 1
ATOM 1548 N N . SER A 1 193 ? 22.940 4.802 4.634 1.00 93.94 193 SER A N 1
ATOM 1549 C CA . SER A 1 193 ? 23.633 4.238 5.805 1.00 93.94 193 SER A CA 1
ATOM 1550 C C . SER A 1 193 ? 23.634 2.702 5.840 1.00 93.94 193 SER A C 1
ATOM 1552 O O . SER A 1 193 ? 24.396 2.102 6.595 1.00 93.94 193 SER A O 1
ATOM 1554 N N . GLY A 1 194 ? 22.757 2.043 5.072 1.00 93.88 194 GLY A N 1
ATOM 1555 C CA . GLY A 1 194 ? 22.623 0.584 5.061 1.00 93.88 194 GLY A CA 1
ATOM 1556 C C . GLY A 1 194 ? 21.910 -0.007 6.285 1.00 93.88 194 GLY A C 1
ATOM 1557 O O . GLY A 1 194 ? 21.741 -1.225 6.357 1.00 93.88 194 GLY A O 1
ATOM 1558 N N . ASP A 1 195 ? 21.421 0.825 7.212 1.00 95.12 195 ASP A N 1
ATOM 1559 C CA . ASP A 1 195 ? 20.690 0.409 8.424 1.00 95.12 195 ASP A CA 1
ATOM 1560 C C . ASP A 1 195 ? 19.302 -0.200 8.150 1.00 95.12 195 ASP A C 1
ATOM 1562 O O . ASP A 1 195 ? 18.637 -0.702 9.062 1.00 95.12 195 ASP A O 1
ATOM 1566 N N . LYS A 1 196 ? 18.881 -0.186 6.877 1.00 96.94 196 LYS A N 1
ATOM 1567 C CA . LYS A 1 196 ? 17.580 -0.657 6.391 1.00 96.94 196 LYS A CA 1
ATOM 1568 C C . LYS A 1 196 ? 16.409 0.100 7.008 1.00 96.94 196 LYS A C 1
ATOM 1570 O O . LYS A 1 196 ? 15.312 -0.453 7.084 1.00 96.94 196 LYS A O 1
ATOM 1575 N N . ALA A 1 197 ? 16.618 1.338 7.447 1.00 97.31 197 ALA A N 1
ATOM 1576 C CA . ALA A 1 197 ? 15.542 2.159 7.955 1.00 97.31 197 ALA A CA 1
ATOM 1577 C C . ALA A 1 197 ? 14.437 2.320 6.902 1.00 97.31 197 ALA A C 1
ATOM 1579 O O . ALA A 1 197 ? 14.682 2.306 5.694 1.00 97.31 197 ALA A O 1
ATOM 1580 N N . SER A 1 198 ? 13.201 2.426 7.377 1.00 97.88 198 SER A N 1
ATOM 1581 C CA . SER A 1 198 ? 12.020 2.567 6.527 1.00 97.88 198 SER A CA 1
ATOM 1582 C C . SER A 1 198 ? 11.016 3.545 7.127 1.00 97.88 198 SER A C 1
ATOM 1584 O O . SER A 1 198 ? 11.045 3.831 8.324 1.00 97.88 198 SER A O 1
ATOM 1586 N N . HIS A 1 199 ? 10.068 4.005 6.315 1.00 97.00 199 HIS A N 1
ATOM 1587 C CA . HIS A 1 199 ? 8.838 4.621 6.809 1.00 97.00 199 HIS A CA 1
ATOM 1588 C C . HIS A 1 199 ? 7.621 3.977 6.148 1.00 97.00 199 HIS A C 1
ATOM 1590 O O . HIS A 1 199 ? 7.718 3.351 5.092 1.00 97.00 199 HIS A O 1
ATOM 1596 N N . CYS A 1 200 ? 6.456 4.159 6.766 1.00 97.62 200 CYS A N 1
ATOM 1597 C CA . CYS A 1 200 ? 5.222 3.437 6.457 1.00 97.62 200 CYS A CA 1
ATOM 1598 C C . CYS A 1 200 ? 4.879 3.293 4.963 1.00 97.62 200 CYS A C 1
ATOM 1600 O O . CYS A 1 200 ? 4.647 2.183 4.481 1.00 97.62 200 CYS A O 1
ATOM 1602 N N . VAL A 1 201 ? 4.879 4.392 4.207 1.00 97.31 201 VAL A N 1
ATOM 1603 C CA . VAL A 1 201 ? 4.478 4.354 2.795 1.00 97.31 201 VAL A CA 1
ATOM 1604 C C . VAL A 1 201 ? 5.507 3.674 1.887 1.00 97.31 201 VAL A C 1
ATOM 1606 O O . VAL A 1 201 ? 5.125 2.982 0.946 1.00 97.31 201 VAL A O 1
ATOM 1609 N N . GLY A 1 202 ? 6.799 3.777 2.212 1.00 98.06 202 GLY A N 1
ATOM 1610 C CA . GLY A 1 202 ? 7.849 3.119 1.441 1.00 98.06 202 GLY A CA 1
ATOM 1611 C C . GLY A 1 202 ? 7.922 1.625 1.708 1.00 98.06 202 GLY A C 1
ATOM 1612 O O . GLY A 1 202 ? 7.933 0.838 0.764 1.00 98.06 202 GLY A O 1
ATOM 1613 N N . ILE A 1 203 ? 7.854 1.206 2.974 1.00 98.69 203 ILE A N 1
ATOM 1614 C CA . ILE A 1 203 ? 7.881 -0.224 3.298 1.00 98.69 203 ILE A CA 1
ATOM 1615 C C . ILE A 1 203 ? 6.662 -0.966 2.742 1.00 98.69 203 ILE A C 1
ATOM 1617 O O . ILE A 1 203 ? 6.780 -2.088 2.261 1.00 98.69 203 ILE A O 1
ATOM 1621 N N . THR A 1 204 ? 5.486 -0.338 2.741 1.00 98.88 204 THR A N 1
ATOM 1622 C CA . THR A 1 204 ? 4.277 -0.944 2.163 1.00 98.88 204 THR A CA 1
ATOM 1623 C C . THR A 1 204 ? 4.345 -1.027 0.641 1.00 98.88 204 THR A C 1
ATOM 1625 O O . THR A 1 204 ? 3.944 -2.050 0.083 1.00 98.88 204 THR A O 1
ATOM 1628 N N . PHE A 1 205 ? 4.917 -0.024 -0.035 1.00 98.88 205 PHE A N 1
ATOM 1629 C CA . PHE A 1 205 ? 5.188 -0.116 -1.469 1.00 98.88 205 PHE A CA 1
ATOM 1630 C C . PHE A 1 205 ? 6.218 -1.209 -1.786 1.00 98.88 205 PHE A C 1
ATOM 1632 O O . PHE A 1 205 ? 6.032 -1.981 -2.724 1.00 98.88 205 PHE A O 1
ATOM 1639 N N . GLU A 1 206 ? 7.283 -1.329 -0.991 1.00 98.88 206 GLU A N 1
ATOM 1640 C CA . GLU A 1 206 ? 8.270 -2.399 -1.149 1.00 98.88 206 GLU A CA 1
ATOM 1641 C C . GLU A 1 206 ? 7.627 -3.786 -1.009 1.00 98.88 206 GLU A C 1
ATOM 1643 O O . GLU A 1 206 ? 7.894 -4.676 -1.820 1.00 98.88 206 GLU A O 1
ATOM 1648 N N . VAL A 1 207 ? 6.745 -3.962 -0.022 1.00 98.94 207 VAL A N 1
ATOM 1649 C CA . VAL A 1 207 ? 5.983 -5.203 0.157 1.00 98.94 207 VAL A CA 1
ATOM 1650 C C . VAL A 1 207 ? 5.117 -5.493 -1.067 1.00 98.94 207 VAL A C 1
ATOM 1652 O O . VAL A 1 207 ? 5.160 -6.614 -1.573 1.00 98.94 207 VAL A O 1
ATOM 1655 N N . PHE A 1 208 ? 4.377 -4.502 -1.578 1.00 98.88 208 PHE A N 1
ATOM 1656 C CA . PHE A 1 208 ? 3.622 -4.622 -2.830 1.00 98.88 208 PHE A CA 1
ATOM 1657 C C . PHE A 1 208 ? 4.526 -5.073 -3.986 1.00 98.88 208 PHE A C 1
ATOM 1659 O O . PHE A 1 208 ? 4.237 -6.067 -4.654 1.00 98.88 208 PHE A O 1
ATOM 1666 N N . PHE A 1 209 ? 5.652 -4.389 -4.179 1.00 98.88 209 PHE A N 1
ATOM 1667 C CA . PHE A 1 209 ? 6.587 -4.635 -5.269 1.00 98.88 209 PHE A CA 1
ATOM 1668 C C . PHE A 1 209 ? 7.161 -6.059 -5.222 1.00 98.88 209 PHE A C 1
ATOM 1670 O O . PHE A 1 209 ? 7.109 -6.794 -6.210 1.00 98.88 209 PHE A O 1
ATOM 1677 N N . LYS A 1 210 ? 7.646 -6.491 -4.052 1.00 98.88 210 LYS A N 1
ATOM 1678 C CA . LYS A 1 210 ? 8.198 -7.840 -3.851 1.00 98.88 210 LYS A CA 1
ATOM 1679 C C . LYS A 1 210 ? 7.121 -8.924 -3.943 1.00 98.88 210 LYS A C 1
ATOM 1681 O O . LYS A 1 210 ? 7.392 -10.003 -4.473 1.00 98.88 210 LYS A O 1
ATOM 1686 N N . ALA A 1 211 ? 5.901 -8.654 -3.478 1.00 98.81 211 ALA A N 1
ATOM 1687 C CA . ALA A 1 211 ? 4.784 -9.591 -3.584 1.00 98.81 211 ALA A CA 1
ATOM 1688 C C . ALA A 1 211 ? 4.365 -9.803 -5.046 1.00 98.81 211 ALA A C 1
ATOM 1690 O O . ALA A 1 211 ? 4.203 -10.950 -5.464 1.00 98.81 211 ALA A O 1
ATOM 1691 N N . MET A 1 212 ? 4.280 -8.731 -5.841 1.00 98.62 212 MET A N 1
ATOM 1692 C CA . MET A 1 212 ? 4.040 -8.798 -7.289 1.00 98.62 212 MET A CA 1
ATOM 1693 C C . MET A 1 212 ? 5.105 -9.645 -7.990 1.00 98.62 212 MET A C 1
ATOM 1695 O O . MET A 1 212 ? 4.772 -10.614 -8.671 1.00 98.62 212 MET A O 1
ATOM 1699 N N . GLN A 1 213 ? 6.389 -9.358 -7.744 1.00 98.56 213 GLN A N 1
ATOM 1700 C CA . GLN A 1 213 ? 7.496 -10.135 -8.309 1.00 98.56 213 GLN A CA 1
ATOM 1701 C C . GLN A 1 213 ? 7.415 -11.619 -7.931 1.00 98.56 213 GLN A C 1
ATOM 1703 O O . GLN A 1 213 ? 7.659 -12.488 -8.770 1.00 98.56 213 GLN A O 1
ATOM 1708 N N . LYS A 1 214 ? 7.065 -11.924 -6.675 1.00 98.25 214 LYS A N 1
ATOM 1709 C CA . LYS A 1 214 ? 6.923 -13.303 -6.196 1.00 98.25 214 LYS A CA 1
ATOM 1710 C C . LYS A 1 214 ? 5.756 -14.027 -6.870 1.00 98.25 214 LYS A C 1
ATOM 1712 O O . LYS A 1 214 ? 5.940 -15.163 -7.305 1.00 98.25 214 LYS A O 1
ATOM 1717 N N . ARG A 1 215 ? 4.589 -13.385 -6.990 1.00 97.94 215 ARG A N 1
ATOM 1718 C CA . ARG A 1 215 ? 3.430 -13.950 -7.696 1.00 97.94 215 ARG A CA 1
ATOM 1719 C C . ARG A 1 215 ? 3.753 -14.201 -9.159 1.00 97.94 215 ARG A C 1
ATOM 1721 O O . ARG A 1 215 ? 3.533 -15.306 -9.634 1.00 97.94 215 ARG A O 1
ATOM 1728 N N . ASN A 1 216 ? 4.323 -13.217 -9.846 1.00 97.56 216 ASN A N 1
ATOM 1729 C CA . ASN A 1 216 ? 4.628 -13.324 -11.268 1.00 97.56 216 ASN A CA 1
ATOM 1730 C C . ASN A 1 216 ? 5.570 -14.499 -11.561 1.00 97.56 216 ASN A C 1
ATOM 1732 O O . ASN A 1 216 ? 5.268 -15.313 -12.428 1.00 97.56 216 ASN A O 1
ATOM 1736 N N . LYS A 1 217 ? 6.634 -14.667 -10.760 1.00 96.94 217 LYS A N 1
ATOM 1737 C CA . LYS A 1 217 ? 7.513 -15.847 -10.842 1.00 96.94 217 LYS A CA 1
ATOM 1738 C C . LYS A 1 217 ? 6.743 -17.158 -10.674 1.00 96.94 217 LYS A C 1
ATOM 1740 O O . LYS A 1 217 ? 7.000 -18.110 -11.400 1.00 96.94 217 LYS A O 1
ATOM 1745 N N . ALA A 1 218 ? 5.803 -17.210 -9.729 1.00 95.19 218 ALA A N 1
ATOM 1746 C CA . ALA A 1 218 ? 5.020 -18.412 -9.445 1.00 95.19 218 ALA A CA 1
ATOM 1747 C C . ALA A 1 218 ? 4.055 -18.807 -10.578 1.00 95.19 218 ALA A C 1
ATOM 1749 O O . ALA A 1 218 ? 3.662 -19.967 -10.639 1.00 95.19 218 ALA A O 1
ATOM 1750 N N . VAL A 1 219 ? 3.689 -17.871 -11.459 1.00 94.31 219 VAL A N 1
ATOM 1751 C CA . VAL A 1 219 ? 2.794 -18.115 -12.605 1.00 94.31 219 VAL A CA 1
ATOM 1752 C C . VAL A 1 219 ? 3.511 -18.053 -13.960 1.00 94.31 219 VAL A C 1
ATOM 1754 O O . VAL A 1 219 ? 2.861 -17.994 -14.998 1.00 94.31 219 VAL A O 1
ATOM 1757 N N . GLY A 1 220 ? 4.848 -18.039 -13.970 1.00 94.88 220 GLY A N 1
ATOM 1758 C CA . GLY A 1 220 ? 5.642 -18.009 -15.204 1.00 94.88 220 GLY A CA 1
ATOM 1759 C C . GLY A 1 220 ? 5.659 -16.661 -15.937 1.00 94.88 220 GLY A C 1
ATOM 1760 O O . GLY A 1 220 ? 6.073 -16.604 -17.091 1.00 94.88 220 GLY A O 1
ATOM 1761 N N . LEU A 1 221 ? 5.239 -15.572 -15.287 1.00 95.94 221 LEU A N 1
ATOM 1762 C CA . LEU A 1 221 ? 5.360 -14.212 -15.815 1.00 95.94 221 LEU A CA 1
ATOM 1763 C C . LEU A 1 221 ? 6.720 -13.601 -15.464 1.00 95.94 221 LEU A C 1
ATOM 1765 O O . LEU A 1 221 ? 7.387 -13.993 -14.501 1.00 95.94 221 LEU A O 1
ATOM 1769 N N . SER A 1 222 ? 7.106 -12.562 -16.209 1.00 97.50 222 SER A N 1
ATOM 1770 C CA . SER A 1 222 ? 8.258 -11.742 -15.833 1.00 97.50 222 SER A CA 1
ATOM 1771 C C . SER A 1 222 ? 8.057 -11.174 -14.422 1.00 97.50 222 SER A C 1
ATOM 1773 O O . SER A 1 222 ? 6.993 -10.613 -14.138 1.00 97.50 222 SER A O 1
ATOM 1775 N N . PRO A 1 223 ? 9.067 -11.226 -13.529 1.00 97.88 223 PRO A N 1
ATOM 1776 C CA . PRO A 1 223 ? 8.967 -10.597 -12.212 1.00 97.88 223 PRO A CA 1
ATOM 1777 C C . PRO A 1 223 ? 8.572 -9.119 -12.313 1.00 97.88 223 PRO A C 1
ATOM 1779 O O . PRO A 1 223 ? 7.833 -8.617 -11.477 1.00 97.88 223 PRO A O 1
ATOM 1782 N N . ASN A 1 224 ? 9.013 -8.449 -13.381 1.00 97.81 224 ASN A N 1
ATOM 1783 C CA . ASN A 1 224 ? 8.754 -7.042 -13.657 1.00 97.81 224 ASN A CA 1
ATOM 1784 C C . ASN A 1 224 ? 7.509 -6.813 -14.536 1.00 97.81 224 ASN A C 1
ATOM 1786 O O . ASN A 1 224 ? 7.411 -5.785 -15.201 1.00 97.81 224 ASN A O 1
ATOM 1790 N N . ASP A 1 225 ? 6.566 -7.752 -14.580 1.00 97.75 225 ASP A N 1
ATOM 1791 C CA . ASP A 1 225 ? 5.264 -7.523 -15.206 1.00 97.75 225 ASP A CA 1
ATOM 1792 C C . ASP A 1 225 ? 4.259 -6.926 -14.210 1.00 97.75 225 ASP A C 1
ATOM 1794 O O . ASP A 1 225 ? 3.576 -7.623 -13.459 1.00 97.75 225 ASP A O 1
ATOM 1798 N N . PHE A 1 226 ? 4.169 -5.600 -14.195 1.00 98.12 226 PHE A N 1
ATOM 1799 C CA . PHE A 1 226 ? 3.168 -4.882 -13.413 1.00 98.12 226 PHE A CA 1
ATOM 1800 C C . PHE A 1 226 ? 2.040 -4.407 -14.334 1.00 98.12 226 PHE A C 1
ATOM 1802 O O . PHE A 1 226 ? 1.852 -3.206 -14.512 1.00 98.12 226 PHE A O 1
ATOM 1809 N N . ASN A 1 227 ? 1.337 -5.358 -14.957 1.00 97.69 227 ASN A N 1
ATOM 1810 C CA . ASN A 1 227 ? 0.272 -5.096 -15.933 1.00 97.69 227 ASN A CA 1
ATOM 1811 C C . ASN A 1 227 ? 0.783 -4.281 -17.136 1.00 97.69 227 ASN A C 1
ATOM 1813 O O . ASN A 1 227 ? 0.192 -3.287 -17.537 1.00 97.69 227 ASN A O 1
ATOM 1817 N N . GLY A 1 228 ? 1.966 -4.620 -17.657 1.00 97.44 228 GLY A N 1
ATOM 1818 C CA . GLY A 1 228 ? 2.536 -3.922 -18.817 1.00 97.44 228 GLY A CA 1
ATOM 1819 C C . GLY A 1 228 ? 3.031 -2.483 -18.584 1.00 97.44 228 GLY A C 1
ATOM 1820 O O . GLY A 1 228 ? 3.543 -1.876 -19.527 1.00 97.44 228 GLY A O 1
ATOM 1821 N N . MET A 1 229 ? 2.962 -1.936 -17.360 1.00 98.56 229 MET A N 1
ATOM 1822 C CA . MET A 1 229 ? 3.468 -0.589 -17.058 1.00 98.56 229 MET A CA 1
ATOM 1823 C C . MET A 1 229 ? 4.920 -0.396 -17.526 1.00 98.56 229 MET A C 1
ATOM 1825 O O . MET A 1 229 ? 5.804 -1.203 -17.243 1.00 98.56 229 MET A O 1
ATOM 1829 N N . ASN A 1 230 ? 5.223 0.712 -18.197 1.00 98.06 230 ASN A N 1
ATOM 1830 C CA . ASN A 1 230 ? 6.606 1.150 -18.396 1.00 98.06 230 ASN A CA 1
ATOM 1831 C C . ASN A 1 230 ? 7.152 1.843 -17.133 1.00 98.06 230 ASN A C 1
ATOM 1833 O O . ASN A 1 230 ? 6.433 2.062 -16.159 1.00 98.06 230 ASN A O 1
ATOM 1837 N N . TRP A 1 231 ? 8.439 2.207 -17.139 1.00 98.12 231 TRP A N 1
ATOM 1838 C CA . TRP A 1 231 ? 9.075 2.811 -15.963 1.00 98.12 231 TRP A CA 1
ATOM 1839 C C . TRP A 1 231 ? 8.393 4.115 -15.523 1.00 98.12 231 TRP A C 1
ATOM 1841 O O . TRP A 1 231 ? 8.187 4.317 -14.333 1.00 98.12 231 TRP A O 1
ATOM 1851 N N . LYS A 1 232 ? 7.997 4.985 -16.465 1.00 98.31 232 LYS A N 1
ATOM 1852 C CA . LYS A 1 232 ? 7.328 6.257 -16.145 1.00 98.31 232 LYS A CA 1
ATOM 1853 C C . LYS A 1 232 ? 5.960 6.016 -15.507 1.00 98.31 232 LYS A C 1
ATOM 1855 O O . LYS A 1 232 ? 5.610 6.706 -14.559 1.00 98.31 232 LYS A O 1
ATOM 1860 N N . GLN A 1 233 ? 5.209 5.041 -16.014 1.00 98.62 233 GLN A N 1
ATOM 1861 C CA . GLN A 1 233 ? 3.913 4.650 -15.455 1.00 98.62 233 GLN A CA 1
ATOM 1862 C C . GLN A 1 233 ? 4.061 4.061 -14.051 1.00 98.62 233 GLN A C 1
ATOM 1864 O O . GLN A 1 233 ? 3.347 4.484 -13.152 1.00 98.62 233 GLN A O 1
ATOM 1869 N N . LEU A 1 234 ? 5.027 3.163 -13.834 1.00 98.62 234 LEU A N 1
ATOM 1870 C CA . LEU A 1 234 ? 5.276 2.608 -12.504 1.00 98.62 234 LEU A CA 1
ATOM 1871 C C . LEU A 1 234 ? 5.792 3.670 -11.520 1.00 98.62 234 LEU A C 1
ATOM 1873 O O . LEU A 1 234 ? 5.446 3.640 -10.345 1.00 98.62 234 LEU A O 1
ATOM 1877 N N . TYR A 1 235 ? 6.583 4.638 -11.979 1.00 98.19 235 TYR A N 1
ATOM 1878 C CA . TYR A 1 235 ? 7.006 5.754 -11.137 1.00 98.19 235 TYR A CA 1
ATOM 1879 C C . TYR A 1 235 ? 5.832 6.680 -10.775 1.00 98.19 235 TYR A C 1
ATOM 1881 O O . TYR A 1 235 ? 5.683 7.064 -9.622 1.00 98.19 235 TYR A O 1
ATOM 1889 N N . ASP A 1 236 ? 4.930 6.975 -11.713 1.00 98.06 236 ASP A N 1
ATOM 1890 C CA . ASP A 1 236 ? 3.695 7.723 -11.424 1.00 98.06 236 ASP A CA 1
ATOM 1891 C C . ASP A 1 236 ? 2.736 6.927 -10.504 1.00 98.06 236 ASP A C 1
ATOM 1893 O O . ASP A 1 236 ? 2.101 7.498 -9.612 1.00 98.06 236 ASP A O 1
ATOM 1897 N N . PHE A 1 237 ? 2.714 5.591 -10.611 1.00 98.62 237 PHE A N 1
ATOM 1898 C CA . PHE A 1 237 ? 2.074 4.713 -9.625 1.00 98.62 237 PHE A CA 1
ATOM 1899 C C . PHE A 1 237 ? 2.676 4.927 -8.230 1.00 98.62 237 PHE A C 1
ATOM 1901 O O . PHE A 1 237 ? 1.921 5.120 -7.276 1.00 98.62 237 PHE A O 1
ATOM 1908 N N . VAL A 1 238 ? 4.012 4.939 -8.098 1.00 98.19 238 VAL A N 1
ATOM 1909 C CA . VAL A 1 238 ? 4.698 5.209 -6.819 1.00 98.19 238 VAL A CA 1
ATOM 1910 C C . VAL A 1 238 ? 4.272 6.566 -6.262 1.00 98.19 238 VAL A C 1
ATOM 1912 O O . VAL A 1 238 ? 3.848 6.638 -5.114 1.00 98.19 238 VAL A O 1
ATOM 1915 N N . LEU A 1 239 ? 4.326 7.636 -7.059 1.00 96.88 239 LEU A N 1
ATOM 1916 C CA . LEU A 1 239 ? 3.957 8.983 -6.605 1.00 96.88 239 LEU A CA 1
ATOM 1917 C C . LEU A 1 239 ? 2.494 9.059 -6.141 1.00 96.88 239 LEU A C 1
ATOM 1919 O O . LEU A 1 239 ? 2.183 9.724 -5.148 1.00 96.88 239 LEU A O 1
ATOM 1923 N N . THR A 1 240 ? 1.600 8.340 -6.824 1.00 97.88 240 THR A N 1
ATOM 1924 C CA . THR A 1 240 ? 0.185 8.233 -6.444 1.00 97.88 240 THR A CA 1
ATOM 1925 C C . THR A 1 240 ? 0.020 7.462 -5.131 1.00 97.88 240 THR A C 1
ATOM 1927 O O . THR A 1 240 ? -0.713 7.909 -4.247 1.00 97.88 240 THR A O 1
ATOM 1930 N N . TRP A 1 241 ? 0.737 6.345 -4.969 1.00 98.06 241 TRP A N 1
ATOM 1931 C CA . TRP A 1 241 ? 0.777 5.555 -3.734 1.00 98.06 241 TRP A CA 1
ATOM 1932 C C . TRP A 1 241 ? 1.315 6.369 -2.551 1.00 98.06 241 TRP A C 1
ATOM 1934 O O . TRP A 1 241 ? 0.763 6.307 -1.455 1.00 98.06 241 TRP A O 1
ATOM 1944 N N . TYR A 1 242 ? 2.351 7.178 -2.788 1.00 96.06 242 TYR A N 1
ATOM 1945 C CA . TYR A 1 242 ? 3.019 8.019 -1.792 1.00 96.06 242 TYR A CA 1
ATOM 1946 C C . TYR A 1 242 ? 2.216 9.255 -1.392 1.00 96.06 242 TYR A C 1
ATOM 1948 O O . TYR A 1 242 ? 2.618 9.974 -0.480 1.00 96.06 242 TYR A O 1
ATOM 1956 N N . VAL A 1 243 ? 1.083 9.516 -2.053 1.00 94.44 243 VAL A N 1
ATOM 1957 C CA . VAL A 1 243 ? 0.304 10.744 -1.850 1.00 94.44 243 VAL A CA 1
ATOM 1958 C C . VAL A 1 243 ? 1.171 11.988 -2.113 1.00 94.44 243 VAL A C 1
ATOM 1960 O O . VAL A 1 243 ? 0.998 13.027 -1.482 1.00 94.44 243 VAL A O 1
ATOM 1963 N N . ALA A 1 244 ? 2.108 11.917 -3.066 1.00 88.00 244 ALA A N 1
ATOM 1964 C CA . ALA A 1 244 ? 3.044 13.013 -3.344 1.00 88.00 244 ALA A CA 1
ATOM 1965 C C . ALA A 1 244 ? 2.326 14.304 -3.796 1.00 88.00 244 ALA A C 1
ATOM 1967 O O . ALA A 1 244 ? 2.805 15.407 -3.554 1.00 88.00 244 ALA A O 1
ATOM 1968 N N . GLY A 1 245 ? 1.129 14.177 -4.382 1.00 78.94 245 GLY A N 1
ATOM 1969 C CA . GLY A 1 245 ? 0.249 15.303 -4.719 1.00 78.94 245 GLY A CA 1
ATOM 1970 C C . GLY A 1 245 ? -0.496 15.929 -3.527 1.00 78.94 245 GLY A C 1
ATOM 1971 O O . GLY A 1 245 ? -1.347 16.793 -3.732 1.00 78.94 245 GLY A O 1
ATOM 1972 N N . GLY A 1 246 ? -0.261 15.466 -2.294 1.00 82.62 246 GLY A N 1
ATOM 1973 C CA . GLY A 1 246 ? -0.792 16.026 -1.043 1.00 82.62 246 GLY A CA 1
ATOM 1974 C C . GLY A 1 246 ? -2.288 15.805 -0.780 1.00 82.62 246 GLY A C 1
ATOM 1975 O O . GLY A 1 246 ? -2.748 15.954 0.351 1.00 82.62 246 GLY A O 1
ATOM 1976 N N . ASN A 1 247 ? -3.072 15.421 -1.789 1.00 88.88 247 ASN A N 1
ATOM 1977 C CA . ASN A 1 247 ? -4.514 15.225 -1.659 1.00 88.88 247 ASN A CA 1
ATOM 1978 C C . ASN A 1 247 ? -4.888 13.737 -1.653 1.00 88.88 247 ASN A C 1
ATOM 1980 O O . ASN A 1 247 ? -5.018 13.126 -2.714 1.00 88.88 247 ASN A O 1
ATOM 1984 N N . LYS A 1 248 ? -5.178 13.184 -0.465 1.00 89.31 248 LYS A N 1
ATOM 1985 C CA . LYS A 1 248 ? -5.602 11.780 -0.292 1.00 89.31 248 LYS A CA 1
ATOM 1986 C C . LYS A 1 248 ? -6.853 11.385 -1.081 1.00 89.31 248 LYS A C 1
ATOM 1988 O O . LYS A 1 248 ? -7.044 10.209 -1.363 1.00 89.31 248 LYS A O 1
ATOM 1993 N N . ARG A 1 249 ? -7.713 12.335 -1.472 1.00 86.88 249 ARG A N 1
ATOM 1994 C CA . ARG A 1 249 ? -8.910 12.032 -2.279 1.00 86.88 249 ARG A CA 1
ATOM 1995 C C . ARG A 1 249 ? -8.590 11.730 -3.737 1.00 86.88 249 ARG A C 1
ATOM 1997 O O . ARG A 1 249 ? -9.418 11.128 -4.408 1.00 86.88 249 ARG A O 1
ATOM 2004 N N . THR A 1 250 ? -7.435 12.178 -4.223 1.00 89.56 250 THR A N 1
ATOM 2005 C CA . THR A 1 250 ? -6.997 11.997 -5.614 1.00 89.56 250 THR A CA 1
ATOM 2006 C C . THR A 1 250 ? -5.678 11.239 -5.732 1.00 89.56 250 THR A C 1
ATOM 2008 O O . THR A 1 250 ? -5.354 10.777 -6.818 1.00 89.56 250 THR A O 1
ATOM 2011 N N . HIS A 1 251 ? -4.944 11.071 -4.631 1.00 93.12 251 HIS A N 1
ATOM 2012 C CA . HIS A 1 251 ? -3.700 10.314 -4.555 1.00 93.12 251 HIS A CA 1
ATOM 2013 C C . HIS A 1 251 ? -3.726 9.443 -3.303 1.00 93.12 251 HIS A C 1
ATOM 2015 O O . HIS A 1 251 ? -3.711 9.956 -2.194 1.00 93.12 251 HIS A O 1
ATOM 2021 N N . ASN A 1 252 ? -3.802 8.134 -3.467 1.00 96.50 252 ASN A N 1
ATOM 2022 C CA . ASN A 1 252 ? -3.575 7.149 -2.415 1.00 96.50 252 ASN A CA 1
ATOM 2023 C C . ASN A 1 252 ? -3.343 5.795 -3.088 1.00 96.50 252 ASN A C 1
ATOM 2025 O O . ASN A 1 252 ? -3.543 5.647 -4.298 1.00 96.50 252 ASN A O 1
ATOM 2029 N N . LEU A 1 253 ? -2.970 4.793 -2.298 1.00 97.69 253 LEU A N 1
ATOM 2030 C CA . LEU A 1 253 ? -2.699 3.456 -2.815 1.00 97.69 253 LEU A CA 1
ATOM 2031 C C . LEU A 1 253 ? -3.880 2.820 -3.558 1.00 97.69 253 LEU A C 1
ATOM 2033 O O . LEU A 1 253 ? -3.661 2.152 -4.560 1.00 97.69 253 LEU A O 1
ATOM 2037 N N . ALA A 1 254 ? -5.128 3.058 -3.146 1.00 98.19 254 ALA A N 1
ATOM 2038 C CA . ALA A 1 254 ? -6.286 2.457 -3.805 1.00 98.19 254 ALA A CA 1
ATOM 2039 C C . ALA A 1 254 ? -6.508 3.093 -5.183 1.00 98.19 254 ALA A C 1
ATOM 2041 O O . ALA A 1 254 ? -6.756 2.385 -6.155 1.00 98.19 254 ALA A O 1
ATOM 2042 N N . ILE A 1 255 ? -6.308 4.412 -5.285 1.00 98.06 255 ILE A N 1
ATOM 2043 C CA . ILE A 1 255 ? -6.344 5.131 -6.564 1.00 98.06 255 ILE A CA 1
ATOM 2044 C C . ILE A 1 255 ? -5.211 4.672 -7.482 1.00 98.06 255 ILE A C 1
ATOM 2046 O O . ILE A 1 255 ? -5.447 4.491 -8.671 1.00 98.06 255 ILE A O 1
ATOM 2050 N N . ALA A 1 256 ? -3.999 4.457 -6.959 1.00 98.38 256 ALA A N 1
ATOM 2051 C CA . ALA A 1 256 ? -2.898 3.915 -7.754 1.00 98.38 256 ALA A CA 1
ATOM 2052 C C . ALA A 1 256 ? -3.266 2.534 -8.324 1.00 98.38 256 ALA A C 1
ATOM 2054 O O . ALA A 1 256 ? -3.125 2.293 -9.519 1.00 98.38 256 ALA A O 1
ATOM 2055 N N . LEU A 1 257 ? -3.815 1.643 -7.497 1.00 98.69 257 LEU A N 1
ATOM 2056 C CA . LEU A 1 257 ? -4.223 0.309 -7.938 1.00 98.69 257 LEU A CA 1
ATOM 2057 C C . LEU A 1 257 ? -5.278 0.344 -9.049 1.00 98.69 257 LEU A C 1
ATOM 2059 O O . LEU A 1 257 ? -5.138 -0.370 -10.042 1.00 98.69 257 LEU A O 1
ATOM 2063 N N . GLU A 1 258 ? -6.300 1.187 -8.896 1.00 98.50 258 GLU A N 1
ATOM 2064 C CA . GLU A 1 258 ? -7.374 1.344 -9.881 1.00 98.50 258 GLU A CA 1
ATOM 2065 C C . GLU A 1 258 ? -6.880 1.992 -11.175 1.00 98.50 258 GLU A C 1
ATOM 2067 O O . GLU A 1 258 ? -7.171 1.494 -12.262 1.00 98.50 258 GLU A O 1
ATOM 2072 N N . LYS A 1 259 ? -6.100 3.075 -11.062 1.00 98.19 259 LYS A N 1
ATOM 2073 C CA . LYS A 1 259 ? -5.583 3.851 -12.198 1.00 98.19 259 LYS A CA 1
ATOM 2074 C C . LYS A 1 259 ? -4.747 3.004 -13.152 1.00 98.19 259 LYS A C 1
ATOM 2076 O O . LYS A 1 259 ? -4.769 3.279 -14.341 1.00 98.19 259 LYS A O 1
ATOM 2081 N N . TYR A 1 260 ? -4.021 2.009 -12.646 1.00 98.56 260 TYR A N 1
ATOM 2082 C CA . TYR A 1 260 ? -3.155 1.140 -13.454 1.00 98.56 260 TYR A CA 1
ATOM 2083 C C . TYR A 1 260 ? -3.706 -0.279 -13.626 1.00 98.56 260 TYR A C 1
ATOM 2085 O O . TYR A 1 260 ? -2.972 -1.198 -13.994 1.00 98.56 260 TYR A O 1
ATOM 2093 N N . GLY A 1 261 ? -4.990 -0.482 -13.321 1.00 98.44 261 GLY A N 1
ATOM 2094 C CA . GLY A 1 261 ? -5.699 -1.727 -13.610 1.00 98.44 261 GLY A CA 1
ATOM 2095 C C . GLY A 1 261 ? -5.172 -2.972 -12.890 1.00 98.44 261 GLY A C 1
ATOM 2096 O O . GLY A 1 261 ? -5.527 -4.081 -13.275 1.00 98.44 261 GLY A O 1
ATOM 2097 N N . VAL A 1 262 ? -4.346 -2.816 -11.848 1.00 98.56 262 VAL A N 1
ATOM 2098 C CA . VAL A 1 262 ? -3.754 -3.931 -11.079 1.00 98.56 262 VAL A CA 1
ATOM 2099 C C . VAL A 1 262 ? -4.591 -4.319 -9.858 1.00 98.56 262 VAL A C 1
ATOM 2101 O O . VAL A 1 262 ? -4.291 -5.301 -9.173 1.00 98.56 262 VAL A O 1
ATOM 2104 N N . GLY A 1 263 ? -5.613 -3.535 -9.525 1.00 98.44 263 GLY A N 1
ATOM 2105 C CA . GLY A 1 263 ? -6.418 -3.756 -8.337 1.00 98.44 263 GLY A CA 1
ATOM 2106 C C . GLY A 1 263 ? -7.641 -2.859 -8.256 1.00 98.44 263 GLY A C 1
ATOM 2107 O O . GLY A 1 263 ? -8.028 -2.206 -9.224 1.00 98.44 263 GLY A O 1
ATOM 2108 N N . GLN A 1 264 ? -8.254 -2.847 -7.078 1.00 98.31 264 GLN A N 1
ATOM 2109 C CA . GLN A 1 264 ? -9.483 -2.109 -6.811 1.00 98.31 264 GLN A CA 1
ATOM 2110 C C . GLN A 1 264 ? -9.506 -1.532 -5.399 1.00 98.31 264 GLN A C 1
ATOM 2112 O O . GLN A 1 264 ? -8.870 -2.066 -4.479 1.00 98.31 264 GLN A O 1
ATOM 2117 N N . ARG A 1 265 ? -10.301 -0.477 -5.211 1.00 98.38 265 ARG A N 1
ATOM 2118 C CA . ARG A 1 265 ? -10.685 -0.018 -3.883 1.00 98.38 265 ARG A CA 1
ATOM 2119 C C . ARG A 1 265 ? -11.724 -0.950 -3.269 1.00 98.38 265 ARG A C 1
ATOM 2121 O O . ARG A 1 265 ? -12.704 -1.332 -3.905 1.00 98.38 265 ARG A O 1
ATOM 2128 N N . ILE A 1 266 ? -11.541 -1.252 -1.990 1.00 98.50 266 ILE A N 1
ATOM 2129 C CA . ILE A 1 266 ? -12.543 -1.914 -1.159 1.00 98.50 266 ILE A CA 1
ATOM 2130 C C . ILE A 1 266 ? -13.304 -0.833 -0.384 1.00 98.50 266 ILE A C 1
ATOM 2132 O O . ILE A 1 266 ? -12.714 -0.064 0.375 1.00 98.50 266 ILE A O 1
ATOM 2136 N N . TYR A 1 267 ? -14.614 -0.737 -0.620 1.00 97.44 267 TYR A N 1
ATOM 2137 C CA . TYR A 1 267 ? -15.469 0.293 -0.012 1.00 97.44 267 TYR A CA 1
ATOM 2138 C C . TYR A 1 267 ? -16.139 -0.178 1.274 1.00 97.44 267 TYR A C 1
ATOM 2140 O O . TYR A 1 267 ? -16.263 0.591 2.224 1.00 97.44 267 TYR A O 1
ATOM 2148 N N . ASN A 1 268 ? -16.575 -1.435 1.306 1.00 97.88 268 ASN A N 1
ATOM 2149 C CA . ASN A 1 268 ? -17.150 -2.032 2.495 1.00 97.88 268 ASN A CA 1
ATOM 2150 C C . ASN A 1 268 ? -16.025 -2.623 3.347 1.00 97.88 268 ASN A C 1
ATOM 2152 O O . ASN A 1 268 ? -15.293 -3.498 2.892 1.00 97.88 268 ASN A O 1
ATOM 2156 N N . MET A 1 269 ? -15.890 -2.155 4.588 1.00 97.44 269 MET A N 1
ATOM 2157 C CA . MET A 1 269 ? -14.849 -2.637 5.497 1.00 97.44 269 MET A CA 1
ATOM 2158 C C . MET A 1 269 ? -14.943 -4.149 5.721 1.00 97.44 269 MET A C 1
ATOM 2160 O O . MET A 1 269 ? -13.913 -4.808 5.804 1.00 97.44 269 MET A O 1
ATOM 2164 N N . GLU A 1 270 ? -16.147 -4.719 5.746 1.00 97.75 270 GLU A N 1
ATOM 2165 C CA . GLU A 1 270 ? -16.336 -6.165 5.934 1.00 97.75 270 GLU A CA 1
ATOM 2166 C C . GLU A 1 270 ? -15.789 -7.007 4.769 1.00 97.75 270 GLU A C 1
ATOM 2168 O O . GLU A 1 270 ? -15.491 -8.184 4.954 1.00 97.75 270 GLU A O 1
ATOM 2173 N N . ASP A 1 271 ? -15.577 -6.404 3.595 1.00 98.25 271 ASP A N 1
ATOM 2174 C CA . ASP A 1 271 ? -14.991 -7.091 2.441 1.00 98.25 271 ASP A CA 1
ATOM 2175 C C . ASP A 1 271 ? -13.455 -7.094 2.479 1.00 98.25 271 ASP A C 1
ATOM 2177 O O . ASP A 1 271 ? -12.827 -7.730 1.625 1.00 98.25 271 ASP A O 1
ATOM 2181 N N . ALA A 1 272 ? -12.830 -6.377 3.423 1.00 98.38 272 ALA A N 1
ATOM 2182 C CA . ALA A 1 272 ? -11.379 -6.321 3.575 1.00 98.38 272 ALA A CA 1
ATOM 2183 C C . ALA A 1 272 ? -10.805 -7.677 4.018 1.00 98.38 272 ALA A C 1
ATOM 2185 O O . ALA A 1 272 ? -11.388 -8.403 4.822 1.00 98.38 272 ALA A O 1
ATOM 2186 N N . LYS A 1 273 ? -9.624 -8.014 3.503 1.00 98.50 273 LYS A N 1
ATOM 2187 C CA . LYS A 1 273 ? -8.927 -9.283 3.738 1.00 98.50 273 LYS A CA 1
ATOM 2188 C C . LYS A 1 273 ? -7.513 -9.000 4.219 1.00 98.50 273 LYS A C 1
ATOM 2190 O O . LYS A 1 273 ? -6.870 -8.066 3.745 1.00 98.50 273 LYS A O 1
ATOM 2195 N N . ALA A 1 274 ? -6.995 -9.849 5.103 1.00 98.81 274 ALA A N 1
ATOM 2196 C CA . ALA A 1 274 ? -5.590 -9.807 5.502 1.00 98.81 274 ALA A CA 1
ATOM 2197 C C . ALA A 1 274 ? -4.678 -9.740 4.262 1.00 98.81 274 ALA A C 1
ATOM 2199 O O . ALA A 1 274 ? -4.881 -10.489 3.307 1.00 98.81 274 ALA A O 1
ATOM 2200 N N . GLY A 1 275 ? -3.699 -8.838 4.254 1.00 98.75 275 GLY A N 1
ATOM 2201 C CA . GLY A 1 275 ? -2.841 -8.567 3.098 1.00 98.75 275 GLY A CA 1
ATOM 2202 C C . GLY A 1 275 ? -3.342 -7.458 2.166 1.00 98.75 275 GLY A C 1
ATOM 2203 O O . GLY A 1 275 ? -2.616 -7.092 1.246 1.00 98.75 275 GLY A O 1
ATOM 2204 N N . ASP A 1 276 ? -4.533 -6.897 2.397 1.00 98.94 276 ASP A N 1
ATOM 2205 C CA . ASP A 1 276 ? -4.916 -5.634 1.765 1.00 98.94 276 ASP A CA 1
ATOM 2206 C C . ASP A 1 276 ? -4.014 -4.507 2.273 1.00 98.94 276 ASP A C 1
ATOM 2208 O O . ASP A 1 276 ? -3.494 -4.549 3.392 1.00 98.94 276 ASP A O 1
ATOM 2212 N N . PHE A 1 277 ? -3.860 -3.466 1.467 1.00 98.88 277 PHE A N 1
ATOM 2213 C CA . PHE A 1 277 ? -3.168 -2.256 1.880 1.00 98.88 277 PHE A CA 1
ATOM 2214 C C . PHE A 1 277 ? -4.192 -1.222 2.338 1.00 98.88 277 PHE A C 1
ATOM 2216 O O . PHE A 1 277 ? -5.255 -1.087 1.733 1.00 98.88 277 PHE A O 1
ATOM 2223 N N . ILE A 1 278 ? -3.889 -0.482 3.401 1.00 98.75 278 ILE A N 1
ATOM 2224 C CA . ILE A 1 278 ? -4.756 0.593 3.896 1.00 98.75 278 ILE A CA 1
ATOM 2225 C C . ILE A 1 278 ? -3.937 1.863 4.038 1.00 98.75 278 ILE A C 1
ATOM 2227 O O . ILE A 1 278 ? -2.894 1.863 4.685 1.00 98.75 278 ILE A O 1
ATOM 2231 N N . ASP A 1 279 ? -4.435 2.946 3.454 1.00 98.25 279 ASP A N 1
ATOM 2232 C CA . ASP A 1 279 ? -4.010 4.302 3.770 1.00 98.25 279 ASP A CA 1
ATOM 2233 C C . ASP A 1 279 ? -5.097 4.976 4.611 1.00 98.25 279 ASP A C 1
ATOM 2235 O O . ASP A 1 279 ? -6.274 4.949 4.244 1.00 98.25 279 ASP A O 1
ATOM 2239 N N . PHE A 1 280 ? -4.722 5.551 5.751 1.00 97.81 280 PHE A N 1
ATOM 2240 C CA . PHE A 1 280 ? -5.658 6.226 6.646 1.00 97.81 280 PHE A CA 1
ATOM 2241 C C . PHE A 1 280 ? -5.109 7.541 7.197 1.00 97.81 280 PHE A C 1
ATOM 2243 O O . PHE A 1 280 ? -3.902 7.793 7.181 1.00 97.81 280 PHE A O 1
ATOM 2250 N N . SER A 1 281 ? -6.014 8.376 7.711 1.00 97.38 281 SER A N 1
ATOM 2251 C CA . SER A 1 281 ? -5.688 9.619 8.416 1.00 97.38 281 SER A CA 1
ATOM 2252 C C . SER A 1 281 ? -6.092 9.552 9.885 1.00 97.38 281 SER A C 1
ATOM 2254 O O . SER A 1 281 ? -7.045 8.863 10.255 1.00 97.38 281 SER A O 1
ATOM 2256 N N . ARG A 1 282 ? -5.404 10.328 10.720 1.00 97.00 282 ARG A N 1
ATOM 2257 C CA . ARG A 1 282 ? -5.741 10.549 12.129 1.00 97.00 282 ARG A CA 1
ATOM 2258 C C . ARG A 1 282 ? -6.245 11.973 12.359 1.00 97.00 282 ARG A C 1
ATOM 2260 O O . ARG A 1 282 ? -5.966 12.872 11.568 1.00 97.00 282 ARG A O 1
ATOM 2267 N N . ASP A 1 283 ? -6.954 12.195 13.462 1.00 96.06 283 ASP A N 1
ATOM 2268 C CA . ASP A 1 283 ? -7.477 13.519 13.843 1.00 96.06 283 ASP A CA 1
ATOM 2269 C C . ASP A 1 283 ? -6.405 14.535 14.284 1.00 96.06 283 ASP A C 1
ATOM 2271 O O . ASP A 1 283 ? -6.706 15.713 14.461 1.00 96.06 283 ASP A O 1
ATOM 2275 N N . ASN A 1 284 ? -5.138 14.113 14.341 1.00 93.94 284 ASN A N 1
ATOM 2276 C CA . ASN A 1 284 ? -3.964 14.972 14.505 1.00 93.94 284 ASN A CA 1
ATOM 2277 C C . ASN A 1 284 ? -3.280 15.358 13.173 1.00 93.94 284 ASN A C 1
ATOM 2279 O O . ASN A 1 284 ? -2.123 15.773 13.181 1.00 93.94 284 ASN A O 1
ATOM 2283 N N . ASN A 1 285 ? -3.966 15.199 12.034 1.00 92.12 285 ASN A N 1
ATOM 2284 C CA . ASN A 1 285 ? -3.471 15.499 10.680 1.00 92.12 285 ASN A CA 1
ATOM 2285 C C . ASN A 1 285 ? -2.273 14.653 10.209 1.00 92.12 285 ASN A C 1
ATOM 2287 O O . ASN A 1 285 ? -1.595 15.022 9.252 1.00 92.12 285 ASN A O 1
ATOM 2291 N N . THR A 1 286 ? -2.021 13.501 10.833 1.00 92.75 286 THR A N 1
ATOM 2292 C CA . THR A 1 286 ? -1.036 12.530 10.331 1.00 92.75 286 THR A CA 1
ATOM 2293 C C . THR A 1 286 ? -1.704 11.463 9.469 1.00 92.75 286 THR A C 1
ATOM 2295 O O . THR A 1 286 ? -2.855 11.088 9.699 1.00 92.75 286 THR A O 1
ATOM 2298 N N . GLY A 1 287 ? -0.974 10.962 8.472 1.00 93.56 287 GLY A N 1
ATOM 2299 C CA . GLY A 1 287 ? -1.375 9.816 7.658 1.00 93.56 287 GLY A CA 1
ATOM 2300 C C . GLY A 1 287 ? -0.581 8.563 8.015 1.00 93.56 287 GLY A C 1
ATOM 2301 O O . GLY A 1 287 ? 0.466 8.640 8.662 1.00 93.56 287 GLY A O 1
ATOM 2302 N N . HIS A 1 288 ? -1.062 7.401 7.587 1.00 97.38 288 HIS A N 1
ATOM 2303 C CA . HIS A 1 288 ? -0.312 6.161 7.714 1.00 97.38 288 HIS A CA 1
ATOM 2304 C C . HIS A 1 288 ? -0.724 5.147 6.656 1.00 97.38 288 HIS A C 1
ATOM 2306 O O . HIS A 1 288 ? -1.911 4.983 6.381 1.00 97.38 288 HIS A O 1
ATOM 2312 N N . THR A 1 289 ? 0.263 4.441 6.112 1.00 98.31 289 THR A N 1
ATOM 2313 C CA . THR A 1 289 ? 0.048 3.350 5.162 1.00 98.31 289 THR A CA 1
ATOM 2314 C C . THR A 1 289 ? 0.470 2.032 5.787 1.00 98.31 289 THR A C 1
ATOM 2316 O O . THR A 1 289 ? 1.545 1.944 6.384 1.00 98.31 289 THR A O 1
ATOM 2319 N N . VAL A 1 290 ? -0.371 1.006 5.678 1.00 98.88 290 VAL A N 1
ATOM 2320 C CA . VAL A 1 290 ? -0.196 -0.263 6.393 1.00 98.88 290 VAL A CA 1
ATOM 2321 C C . VAL A 1 290 ? -0.597 -1.468 5.550 1.00 98.88 290 VAL A C 1
ATOM 2323 O O . VAL A 1 290 ? -1.371 -1.343 4.601 1.00 98.88 290 VAL A O 1
ATOM 2326 N N . VAL A 1 291 ? -0.116 -2.647 5.945 1.00 98.94 291 VAL A N 1
ATOM 2327 C CA . VAL A 1 291 ? -0.671 -3.939 5.523 1.00 98.94 291 VAL A CA 1
ATOM 2328 C C . VAL A 1 291 ? -1.701 -4.378 6.558 1.00 98.94 291 VAL A C 1
ATOM 2330 O O . VAL A 1 291 ? -1.372 -4.596 7.725 1.00 98.94 291 VAL A O 1
ATOM 2333 N N . PHE A 1 292 ? -2.955 -4.501 6.141 1.00 98.94 292 PHE A N 1
ATOM 2334 C CA . PHE A 1 292 ? -4.066 -4.906 6.992 1.00 98.94 292 PHE A CA 1
ATOM 2335 C C . PHE A 1 292 ? -3.972 -6.381 7.388 1.00 98.94 292 PHE A C 1
ATOM 2337 O O . PHE A 1 292 ? -3.615 -7.229 6.569 1.00 98.94 292 PHE A O 1
ATOM 2344 N N . LEU A 1 293 ? -4.327 -6.699 8.635 1.00 98.88 293 LEU A N 1
ATOM 2345 C CA . LEU A 1 293 ? -4.356 -8.075 9.139 1.00 98.88 293 LEU A CA 1
ATOM 2346 C C . LEU A 1 293 ? -5.766 -8.491 9.542 1.00 98.88 293 LEU A C 1
ATOM 2348 O O . LEU A 1 293 ? -6.264 -9.500 9.053 1.00 98.88 293 LEU A O 1
ATOM 2352 N N . ASN A 1 294 ? -6.419 -7.721 10.408 1.00 98.75 294 ASN A N 1
ATOM 2353 C CA . ASN A 1 294 ? -7.797 -7.983 10.811 1.00 98.75 294 ASN A CA 1
ATOM 2354 C C . ASN A 1 294 ? -8.434 -6.746 11.448 1.00 98.75 294 ASN A C 1
ATOM 2356 O O . ASN A 1 294 ? -7.748 -5.877 11.988 1.00 98.75 294 ASN A O 1
ATOM 2360 N N . TRP A 1 295 ? -9.765 -6.700 11.434 1.00 98.62 295 TRP A N 1
ATOM 2361 C CA . TRP A 1 295 ? -10.515 -5.726 12.219 1.00 98.62 295 TRP A CA 1
ATOM 2362 C C . TRP A 1 295 ? -10.496 -6.100 13.699 1.00 98.62 295 TRP A C 1
ATOM 2364 O O . TRP A 1 295 ? -10.444 -7.279 14.059 1.00 98.62 295 TRP A O 1
ATOM 2374 N N . ILE A 1 296 ? -10.570 -5.079 14.545 1.00 98.56 296 ILE A N 1
ATOM 2375 C CA . ILE A 1 296 ? -10.877 -5.207 15.966 1.00 98.56 296 ILE A CA 1
ATOM 2376 C C . ILE A 1 296 ? -12.364 -4.903 16.105 1.00 98.56 296 ILE A C 1
ATOM 2378 O O . ILE A 1 296 ? -12.823 -3.861 15.625 1.00 98.56 296 ILE A O 1
ATOM 2382 N N . LYS A 1 297 ? -13.119 -5.819 16.716 1.00 97.44 297 LYS A N 1
ATOM 2383 C CA . LYS A 1 297 ? -14.570 -5.695 16.871 1.00 97.44 297 LYS A CA 1
ATOM 2384 C C . LYS A 1 297 ? -14.982 -5.753 18.336 1.00 97.44 297 LYS A C 1
ATOM 2386 O O . LYS A 1 297 ? -14.413 -6.518 19.108 1.00 97.44 297 LYS A O 1
ATOM 2391 N N . GLU A 1 298 ? -16.013 -4.992 18.675 1.00 95.56 298 GLU A N 1
ATOM 2392 C CA . GLU A 1 298 ? -16.733 -5.073 19.944 1.00 95.56 298 GLU A CA 1
ATOM 2393 C C . GLU A 1 298 ? -18.233 -5.107 19.638 1.00 95.56 298 GLU A C 1
ATOM 2395 O O . GLU A 1 298 ? -18.734 -4.222 18.948 1.00 95.56 298 GLU A O 1
ATOM 2400 N N . ASN A 1 299 ? -18.951 -6.133 20.113 1.00 92.56 299 ASN A N 1
ATOM 2401 C CA . ASN A 1 299 ? -20.381 -6.334 19.825 1.00 92.56 299 ASN A CA 1
ATOM 2402 C C . ASN A 1 299 ? -20.709 -6.220 18.320 1.00 92.56 299 ASN A C 1
ATOM 2404 O O . ASN A 1 299 ? -21.574 -5.443 17.922 1.00 92.56 299 ASN A O 1
ATOM 2408 N N . ASP A 1 300 ? -19.941 -6.927 17.483 1.00 92.31 300 ASP A N 1
ATOM 2409 C CA . ASP A 1 300 ? -19.994 -6.908 16.009 1.00 92.31 300 ASP A CA 1
ATOM 2410 C C . ASP A 1 300 ? -19.695 -5.559 15.329 1.00 92.31 300 ASP A C 1
ATOM 2412 O O . ASP A 1 300 ? -19.573 -5.492 14.105 1.00 92.31 300 ASP A O 1
ATOM 2416 N N . LYS A 1 301 ? -19.473 -4.487 16.093 1.00 95.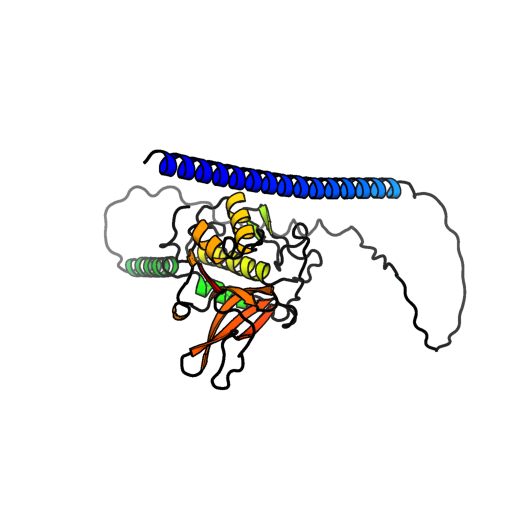44 301 LYS A N 1
ATOM 2417 C CA . LYS A 1 301 ? -19.049 -3.187 15.576 1.00 95.44 301 LYS A CA 1
ATOM 2418 C C . LYS A 1 301 ? -17.542 -3.182 15.363 1.00 95.44 301 LYS A C 1
ATOM 2420 O O . LYS A 1 301 ? -16.779 -3.465 16.283 1.00 95.44 301 LYS A O 1
ATOM 2425 N N . ILE A 1 302 ? -17.098 -2.804 14.167 1.00 97.88 302 ILE A N 1
ATOM 2426 C CA . ILE A 1 302 ? -15.681 -2.555 13.894 1.00 97.88 302 ILE A CA 1
ATOM 2427 C C . ILE A 1 302 ? -15.238 -1.280 14.636 1.00 97.88 302 ILE A C 1
ATOM 2429 O O . ILE A 1 302 ? -15.749 -0.192 14.375 1.00 97.88 302 ILE A O 1
ATOM 2433 N N . ILE A 1 303 ? -14.287 -1.421 15.563 1.00 98.25 303 ILE A N 1
ATOM 2434 C CA . ILE A 1 303 ? -13.786 -0.337 16.431 1.00 98.25 303 ILE A CA 1
ATOM 2435 C C . ILE A 1 303 ? -12.319 0.022 16.183 1.00 98.25 303 ILE A C 1
ATOM 2437 O O . ILE A 1 303 ? -11.851 1.066 16.632 1.00 98.25 303 ILE A O 1
ATOM 2441 N N . GLY A 1 304 ? -11.591 -0.808 15.442 1.00 98.62 304 GLY A N 1
ATOM 2442 C CA . GLY A 1 304 ? -10.191 -0.572 15.117 1.00 98.62 304 GLY A CA 1
ATOM 2443 C C . GLY A 1 304 ? -9.658 -1.593 14.130 1.00 98.62 304 GLY A C 1
ATOM 2444 O O . GLY A 1 304 ? -10.412 -2.385 13.559 1.00 98.62 304 GLY A O 1
ATOM 2445 N N . LEU A 1 305 ? -8.345 -1.594 13.947 1.00 98.75 305 LEU A N 1
ATOM 2446 C CA . LEU A 1 305 ? -7.648 -2.531 13.080 1.00 98.75 305 LEU A CA 1
ATOM 2447 C C . LEU A 1 305 ? -6.307 -2.949 13.669 1.00 98.75 305 LEU A C 1
ATOM 2449 O O . LEU A 1 305 ? -5.611 -2.159 14.307 1.00 98.75 305 LEU A O 1
ATOM 2453 N N . ARG A 1 306 ? -5.932 -4.191 13.377 1.00 98.88 306 ARG A N 1
ATOM 2454 C CA . ARG A 1 306 ? -4.578 -4.705 13.533 1.00 98.88 306 ARG A CA 1
ATOM 2455 C C . ARG A 1 306 ? -3.889 -4.707 12.175 1.00 98.88 306 ARG A C 1
ATOM 2457 O O . ARG A 1 306 ? -4.479 -5.112 11.168 1.00 98.88 306 ARG A O 1
ATOM 2464 N N . TYR A 1 307 ? -2.637 -4.277 12.148 1.00 98.88 307 TYR A N 1
ATOM 2465 C CA . TYR A 1 307 ? -1.865 -4.138 10.922 1.00 98.88 307 TYR A CA 1
ATOM 2466 C C . TYR A 1 307 ? -0.369 -4.374 11.140 1.00 98.88 307 TYR A C 1
ATOM 2468 O O . TYR A 1 307 ? 0.111 -4.478 12.270 1.00 98.88 307 TYR A O 1
ATOM 2476 N N . TRP A 1 308 ? 0.361 -4.444 10.030 1.00 98.81 308 TRP A N 1
ATOM 2477 C CA . TRP A 1 308 ? 1.818 -4.447 9.964 1.00 98.81 308 TRP A CA 1
ATOM 2478 C C . TRP A 1 308 ? 2.298 -3.206 9.197 1.00 98.81 308 TRP A C 1
ATOM 2480 O O . TRP A 1 308 ? 1.748 -2.888 8.139 1.00 98.81 308 TRP A O 1
ATOM 2490 N N . SER A 1 309 ? 3.277 -2.471 9.731 1.00 98.50 309 SER A N 1
ATOM 2491 C CA . SER A 1 309 ? 3.904 -1.314 9.062 1.00 98.50 309 SER A CA 1
ATOM 2492 C C . SER A 1 309 ? 5.202 -0.900 9.772 1.00 98.50 309 SER A C 1
ATOM 2494 O O . SER A 1 309 ? 5.685 -1.614 10.646 1.00 98.50 309 SER A O 1
ATOM 2496 N N . SER A 1 310 ? 5.763 0.254 9.403 1.00 98.19 310 SER A N 1
ATOM 2497 C CA . SER A 1 310 ? 6.888 0.911 10.076 1.00 98.19 310 SER A CA 1
ATOM 2498 C C . SER A 1 310 ? 6.477 2.289 10.592 1.00 98.19 310 SER A C 1
ATOM 2500 O O . SER A 1 310 ? 6.002 3.128 9.819 1.00 98.19 310 SER A O 1
ATOM 2502 N N . GLN A 1 311 ? 6.659 2.533 11.890 1.00 96.94 311 GLN A N 1
ATOM 2503 C CA . GLN A 1 311 ? 6.421 3.831 12.524 1.00 96.94 311 GLN A CA 1
ATOM 2504 C C . GLN A 1 311 ? 7.339 4.049 13.728 1.00 96.94 311 GLN A C 1
ATOM 2506 O O . GLN A 1 311 ? 7.801 3.101 14.360 1.00 96.94 311 GLN A O 1
ATOM 2511 N N . ASP A 1 312 ? 7.547 5.317 14.074 1.00 95.12 312 ASP A N 1
ATOM 2512 C CA . ASP A 1 312 ? 8.391 5.735 15.197 1.00 95.12 312 ASP A CA 1
ATOM 2513 C C . ASP A 1 312 ? 7.965 5.079 16.521 1.00 95.12 312 ASP A C 1
ATOM 2515 O O . ASP A 1 312 ? 8.700 4.319 17.132 1.00 95.12 312 ASP A O 1
ATOM 2519 N N . SER A 1 313 ? 6.696 5.245 16.886 1.00 93.69 313 SER A N 1
ATOM 2520 C CA . SER A 1 313 ? 6.095 4.664 18.100 1.00 93.69 313 SER A CA 1
ATOM 2521 C C . SER A 1 313 ? 6.059 3.124 18.189 1.00 93.69 313 SER A C 1
ATOM 2523 O O . SER A 1 313 ? 5.552 2.598 19.177 1.00 93.69 313 SER A O 1
ATOM 2525 N N . THR A 1 314 ? 6.540 2.387 17.183 1.00 93.25 314 THR A N 1
ATOM 2526 C CA . THR A 1 314 ? 6.781 0.931 17.264 1.00 93.25 314 THR A CA 1
ATOM 2527 C C . THR A 1 314 ? 8.260 0.563 17.166 1.00 93.25 314 THR A C 1
ATOM 2529 O O . THR A 1 314 ? 8.582 -0.623 17.057 1.00 93.25 314 THR A O 1
ATOM 2532 N N . ASN A 1 315 ? 9.145 1.562 17.204 1.00 94.81 315 ASN A N 1
ATOM 2533 C CA . ASN A 1 315 ? 10.576 1.459 16.943 1.00 94.81 315 ASN A CA 1
ATOM 2534 C C . ASN A 1 315 ? 10.865 0.803 15.583 1.00 94.81 315 ASN A C 1
ATOM 2536 O O . ASN A 1 315 ? 11.701 -0.093 15.483 1.00 94.81 315 ASN A O 1
ATOM 2540 N N . GLY A 1 316 ? 10.140 1.226 14.539 1.00 97.56 316 GLY A N 1
ATOM 2541 C CA . GLY A 1 316 ? 10.304 0.698 13.186 1.00 97.56 316 GLY A CA 1
ATOM 2542 C C . GLY A 1 316 ? 9.285 -0.363 12.797 1.00 97.56 316 GLY A C 1
ATOM 2543 O O . GLY A 1 316 ? 8.116 -0.269 13.176 1.00 97.56 316 GLY A O 1
ATOM 2544 N N . ILE A 1 317 ? 9.707 -1.343 11.991 1.00 98.69 317 ILE A N 1
ATOM 2545 C CA . ILE A 1 317 ? 8.818 -2.375 11.438 1.00 98.69 317 ILE A CA 1
ATOM 2546 C C . ILE A 1 317 ? 8.210 -3.216 12.562 1.00 98.69 317 ILE A C 1
ATOM 2548 O O . ILE A 1 317 ? 8.928 -3.919 13.275 1.00 98.69 317 ILE A O 1
ATOM 2552 N N . ASN A 1 318 ? 6.885 -3.190 12.703 1.00 98.62 318 ASN A N 1
ATOM 2553 C CA . ASN A 1 318 ? 6.189 -3.976 13.712 1.00 98.62 318 ASN A CA 1
ATOM 2554 C C . ASN A 1 318 ? 4.713 -4.234 13.376 1.00 98.62 318 ASN A C 1
ATOM 2556 O O . ASN A 1 318 ? 4.139 -3.672 12.441 1.00 98.62 318 ASN A O 1
ATOM 2560 N N . TYR A 1 319 ? 4.099 -5.082 14.195 1.00 98.56 319 TYR A N 1
ATOM 2561 C CA . TYR A 1 319 ? 2.656 -5.220 14.297 1.00 98.56 319 TYR A CA 1
ATOM 2562 C C . TYR A 1 319 ? 2.097 -4.177 15.258 1.00 98.56 319 TYR A C 1
ATOM 2564 O O . TYR A 1 319 ? 2.707 -3.881 16.288 1.00 98.56 319 TYR A O 1
ATOM 2572 N N . ARG A 1 320 ? 0.917 -3.643 14.949 1.00 98.31 320 ARG A N 1
ATOM 2573 C CA . ARG A 1 320 ? 0.240 -2.679 15.812 1.00 98.31 320 ARG A CA 1
ATOM 2574 C C . ARG A 1 320 ? -1.270 -2.766 15.692 1.00 98.31 320 ARG A C 1
ATOM 2576 O O . ARG A 1 320 ? -1.813 -3.202 14.680 1.00 98.31 320 ARG A O 1
ATOM 2583 N N . GLU A 1 321 ? -1.923 -2.325 16.754 1.00 98.56 321 GLU A N 1
ATOM 2584 C CA . GLU A 1 321 ? -3.348 -2.058 16.811 1.00 98.56 321 GLU A CA 1
ATOM 2585 C C . GLU A 1 321 ? -3.581 -0.561 16.980 1.00 98.56 321 GLU A C 1
ATOM 2587 O O . GLU A 1 321 ? -2.906 0.101 17.770 1.00 98.56 321 GLU A O 1
ATOM 2592 N N . GLU A 1 322 ? -4.544 -0.029 16.238 1.00 98.19 322 GLU A N 1
ATOM 2593 C CA . GLU A 1 322 ? -5.050 1.324 16.429 1.00 98.19 322 GLU A CA 1
ATOM 2594 C C . GLU A 1 322 ? -6.572 1.341 16.261 1.00 98.19 322 GLU A C 1
ATOM 2596 O O . GLU A 1 322 ? -7.163 0.473 15.613 1.00 98.19 322 GLU A O 1
ATOM 2601 N N . TYR A 1 323 ? -7.209 2.339 16.866 1.00 98.38 323 TYR A N 1
ATOM 2602 C CA . TYR A 1 323 ? -8.659 2.404 17.002 1.00 98.38 323 TYR A CA 1
ATOM 2603 C C . TYR A 1 323 ? -9.249 3.618 16.288 1.00 98.38 323 TYR A C 1
ATOM 2605 O O . TYR A 1 323 ? -8.611 4.671 16.158 1.00 98.38 323 TYR A O 1
ATOM 2613 N N . PHE A 1 324 ? -10.492 3.465 15.840 1.00 98.50 324 PHE A N 1
ATOM 2614 C CA . PHE A 1 324 ? -11.237 4.513 15.159 1.00 98.50 324 PHE A CA 1
ATOM 2615 C C . PHE A 1 324 ? -11.715 5.595 16.123 1.00 98.50 324 PHE A C 1
ATOM 2617 O O . PHE A 1 324 ? -12.004 5.355 17.295 1.00 98.50 324 PHE A O 1
ATOM 2624 N N . ASN A 1 325 ? -11.884 6.798 15.589 1.00 97.06 325 ASN A N 1
ATOM 2625 C CA . ASN A 1 325 ? -12.407 7.978 16.269 1.00 97.06 325 ASN A CA 1
ATOM 2626 C C . ASN A 1 325 ? -13.931 7.955 16.461 1.00 97.06 325 ASN A C 1
ATOM 2628 O O . ASN A 1 325 ? -14.594 8.994 16.424 1.00 97.06 325 ASN A O 1
ATOM 2632 N N . ILE A 1 326 ? -14.484 6.768 16.685 1.00 96.19 326 ILE A N 1
ATOM 2633 C CA . ILE A 1 326 ? -15.896 6.541 16.979 1.00 96.19 326 ILE A CA 1
ATOM 2634 C C . ILE A 1 326 ? -16.094 6.429 18.489 1.00 96.19 326 ILE A C 1
ATOM 2636 O O . ILE A 1 326 ? -15.172 6.061 19.216 1.00 96.19 326 ILE A O 1
ATOM 2640 N N . LYS A 1 327 ? -17.300 6.747 18.963 1.00 95.19 327 LYS A N 1
ATOM 2641 C CA . LYS A 1 327 ? -17.631 6.686 20.390 1.00 95.19 327 LYS A CA 1
ATOM 2642 C C . LYS A 1 327 ? -18.063 5.283 20.831 1.00 95.19 327 LYS A C 1
ATOM 2644 O O . LYS A 1 327 ? -18.732 4.575 20.062 1.00 95.19 327 LYS A O 1
ATOM 2649 N N . ASN A 1 328 ? -17.685 4.915 22.053 1.00 92.94 328 ASN A N 1
ATOM 2650 C CA . ASN A 1 328 ? -18.174 3.751 22.790 1.00 92.94 328 ASN A CA 1
ATOM 2651 C C . ASN A 1 328 ? -19.538 4.049 23.456 1.00 92.94 328 ASN A C 1
ATOM 2653 O O . ASN A 1 328 ? -20.120 5.118 23.244 1.00 92.94 328 ASN A O 1
ATOM 2657 N N . GLY A 1 329 ? -20.057 3.095 24.238 1.00 90.12 329 GLY A N 1
ATOM 2658 C CA . GLY A 1 329 ? -21.329 3.238 24.962 1.00 90.12 329 GLY A CA 1
ATOM 2659 C C . GLY A 1 329 ? -21.346 4.376 25.990 1.00 90.12 329 GLY A C 1
ATOM 2660 O O . GLY A 1 329 ? -22.393 4.983 26.202 1.00 90.12 329 GLY A O 1
ATOM 2661 N N . ASP A 1 330 ? -20.182 4.722 26.540 1.00 92.31 330 ASP A N 1
ATOM 2662 C CA . ASP A 1 330 ? -19.999 5.788 27.532 1.00 92.31 330 ASP A CA 1
ATOM 2663 C C . ASP A 1 330 ? -19.756 7.169 26.890 1.00 92.31 330 ASP A C 1
ATOM 2665 O O . ASP A 1 330 ? -19.670 8.191 27.570 1.00 92.31 330 ASP A O 1
ATOM 2669 N N . GLY A 1 331 ? -19.681 7.231 25.556 1.00 92.56 331 GLY A N 1
ATOM 2670 C CA . GLY A 1 331 ? -19.471 8.463 24.796 1.00 92.56 331 GLY A CA 1
ATOM 2671 C C . GLY A 1 331 ? -18.003 8.861 24.590 1.00 92.56 331 GLY A C 1
ATOM 2672 O O . GLY A 1 331 ? -17.751 9.901 23.966 1.00 92.56 331 GLY A O 1
ATOM 2673 N N . GLU A 1 332 ? -17.052 8.044 25.044 1.00 94.38 332 GLU A N 1
ATOM 2674 C CA . GLU A 1 332 ? -15.608 8.222 24.853 1.00 94.38 332 GLU A CA 1
ATOM 2675 C C . GLU A 1 332 ? -15.151 7.662 23.499 1.00 94.38 332 GLU A C 1
ATOM 2677 O O . GLU A 1 332 ? -15.717 6.697 22.988 1.00 94.38 332 GLU A O 1
ATOM 2682 N N . LYS A 1 333 ? -14.131 8.270 22.878 1.00 95.19 333 LYS A N 1
ATOM 2683 C CA . LYS A 1 333 ? -13.556 7.756 21.622 1.00 95.19 333 LYS A CA 1
ATOM 2684 C C . LYS A 1 333 ? -12.671 6.537 21.900 1.00 95.19 333 LYS A C 1
ATOM 2686 O O . LYS A 1 333 ? -11.868 6.592 22.824 1.00 95.19 333 LYS A O 1
ATOM 2691 N N . TYR A 1 334 ? -12.716 5.514 21.041 1.00 96.69 334 TYR A N 1
ATOM 2692 C CA . TYR A 1 334 ? -11.740 4.412 21.119 1.00 96.69 334 TYR A CA 1
ATOM 2693 C C . TYR A 1 334 ? -10.330 4.852 20.703 1.00 96.69 334 TYR A C 1
ATOM 2695 O O . TYR A 1 334 ? -9.341 4.420 21.289 1.00 96.69 334 TYR A O 1
ATOM 2703 N N . GLY A 1 335 ? -10.219 5.697 19.676 1.00 96.94 335 GLY A N 1
ATOM 2704 C CA . GLY A 1 335 ? -8.931 6.183 19.195 1.00 96.94 335 GLY A CA 1
ATOM 2705 C C . GLY A 1 335 ? -9.039 7.380 18.263 1.00 96.94 335 GLY A C 1
ATOM 2706 O O . GLY A 1 335 ? -9.990 8.156 18.323 1.00 96.94 335 GLY A O 1
ATOM 2707 N N . ASN A 1 336 ? -8.033 7.526 17.402 1.00 97.38 336 ASN A N 1
ATOM 2708 C CA . ASN A 1 336 ? -7.802 8.749 16.631 1.00 97.38 336 ASN A CA 1
ATOM 2709 C C . ASN A 1 336 ? -7.876 8.533 15.114 1.00 97.38 336 ASN A C 1
ATOM 2711 O O . ASN A 1 336 ? -7.795 9.507 14.367 1.00 97.38 336 ASN A O 1
ATOM 2715 N N . ILE A 1 337 ? -8.029 7.292 14.632 1.00 98.19 337 ILE A N 1
ATOM 2716 C CA . ILE A 1 337 ? -8.147 7.025 13.192 1.00 98.19 337 ILE A CA 1
ATOM 2717 C C . ILE A 1 337 ? -9.501 7.518 12.699 1.00 98.19 337 ILE A C 1
ATOM 2719 O O . ILE A 1 337 ? -10.541 7.087 13.189 1.00 98.19 337 ILE A O 1
ATOM 2723 N N . ILE A 1 338 ? -9.498 8.397 11.702 1.00 97.69 338 ILE A N 1
ATOM 2724 C CA . ILE A 1 338 ? -10.726 8.928 11.119 1.00 97.69 338 ILE A CA 1
ATOM 2725 C C . ILE A 1 338 ? -11.340 7.854 10.225 1.00 97.69 338 ILE A C 1
ATOM 2727 O O . ILE A 1 338 ? -10.836 7.619 9.128 1.00 97.69 338 ILE A O 1
ATOM 2731 N N . ILE A 1 339 ? -12.431 7.227 10.678 1.00 95.81 339 ILE A N 1
ATOM 2732 C CA . ILE A 1 339 ? -13.043 6.086 9.972 1.00 95.81 339 ILE A CA 1
ATOM 2733 C C . ILE A 1 339 ? -13.448 6.425 8.523 1.00 95.81 339 ILE A C 1
ATOM 2735 O O . ILE A 1 339 ? -13.265 5.620 7.614 1.00 95.81 339 ILE A O 1
ATOM 2739 N N . ASP A 1 340 ? -13.880 7.665 8.282 1.00 94.88 340 ASP A N 1
ATOM 2740 C CA . ASP A 1 340 ? -14.281 8.163 6.957 1.00 94.88 340 ASP A CA 1
ATOM 2741 C C . ASP A 1 340 ? -13.097 8.499 6.031 1.00 94.88 340 ASP A C 1
ATOM 2743 O O . ASP A 1 340 ? -13.284 8.900 4.880 1.00 94.88 340 ASP A O 1
ATOM 2747 N N . GLN A 1 341 ? -11.863 8.377 6.522 1.00 95.81 341 GLN A N 1
ATOM 2748 C CA . GLN A 1 341 ? -10.641 8.602 5.751 1.00 95.81 341 GLN A CA 1
ATOM 2749 C C . GLN A 1 341 ? -9.822 7.318 5.605 1.00 95.81 341 GLN A C 1
ATOM 2751 O O . GLN A 1 341 ? -8.596 7.375 5.608 1.00 95.81 341 GLN A O 1
ATOM 2756 N N . LEU A 1 342 ? -10.498 6.174 5.459 1.00 96.50 342 LEU A N 1
ATOM 2757 C CA . LEU A 1 342 ? -9.879 4.906 5.079 1.00 96.50 342 LEU A CA 1
ATOM 2758 C C . LEU A 1 342 ? -9.918 4.693 3.561 1.00 96.50 342 LEU A C 1
ATOM 2760 O O . LEU A 1 342 ? -10.964 4.768 2.904 1.00 96.50 342 LEU A O 1
ATOM 2764 N N . TYR A 1 343 ? -8.760 4.347 3.010 1.00 98.31 343 TYR A N 1
ATOM 2765 C CA . TYR A 1 343 ? -8.575 3.954 1.620 1.00 98.31 343 TYR A CA 1
ATOM 2766 C C . TYR A 1 343 ? -7.978 2.551 1.599 1.00 98.31 343 TYR A C 1
ATOM 2768 O O . TYR A 1 343 ? -6.780 2.371 1.802 1.00 98.31 343 TYR A O 1
ATOM 2776 N N . ILE A 1 344 ? -8.837 1.554 1.396 1.00 98.69 344 ILE A N 1
ATOM 2777 C CA . ILE A 1 344 ? -8.460 0.140 1.378 1.00 98.69 344 ILE A CA 1
ATOM 2778 C C . ILE A 1 344 ? -8.248 -0.272 -0.077 1.00 98.69 344 ILE A C 1
ATOM 2780 O O . ILE A 1 344 ? -9.154 -0.128 -0.898 1.00 98.69 344 ILE A O 1
ATOM 2784 N N . GLY A 1 345 ? -7.059 -0.762 -0.400 1.00 98.75 345 GLY A N 1
ATOM 2785 C CA . GLY A 1 345 ? -6.687 -1.222 -1.730 1.00 98.75 345 GLY A CA 1
ATOM 2786 C C . GLY A 1 345 ? -6.359 -2.707 -1.733 1.00 98.75 345 GLY A C 1
ATOM 2787 O O . GLY A 1 345 ? -5.543 -3.173 -0.936 1.00 98.75 345 GLY A O 1
ATOM 2788 N N . ARG A 1 346 ? -6.961 -3.438 -2.673 1.00 98.81 346 ARG A N 1
ATOM 2789 C CA . ARG A 1 346 ? -6.632 -4.837 -2.948 1.00 98.81 346 ARG A CA 1
ATOM 2790 C C . ARG A 1 346 ? -6.025 -4.960 -4.332 1.00 98.81 346 ARG A C 1
ATOM 2792 O O . ARG A 1 346 ? -6.632 -4.534 -5.312 1.00 98.81 346 ARG A O 1
ATOM 2799 N N . VAL A 1 347 ? -4.856 -5.585 -4.415 1.00 98.62 347 VAL A N 1
ATOM 2800 C CA . VAL A 1 347 ? -4.300 -6.022 -5.698 1.00 98.62 347 VAL A CA 1
ATOM 2801 C C . VAL A 1 347 ? -5.054 -7.273 -6.128 1.00 98.62 347 VAL A C 1
ATOM 2803 O O . VAL A 1 347 ? -5.027 -8.290 -5.431 1.00 98.62 347 VAL A O 1
ATOM 2806 N N . SER A 1 348 ? -5.726 -7.185 -7.268 1.00 98.00 348 SER A N 1
ATOM 2807 C CA . SER A 1 348 ? -6.584 -8.249 -7.773 1.00 98.00 348 SER A CA 1
ATOM 2808 C C . SER A 1 348 ? -5.776 -9.433 -8.303 1.00 98.00 348 SER A C 1
ATOM 2810 O O . SER A 1 348 ? -4.575 -9.336 -8.587 1.00 98.00 348 SER A O 1
ATOM 2812 N N . ALA A 1 349 ? -6.470 -10.552 -8.478 1.00 96.50 349 ALA A N 1
ATOM 2813 C CA . ALA A 1 349 ? -6.019 -11.635 -9.338 1.00 96.50 349 ALA A CA 1
ATOM 2814 C C . ALA A 1 349 ? -5.648 -11.131 -10.743 1.00 96.50 349 ALA A C 1
ATOM 2816 O O . ALA A 1 349 ? -6.278 -10.207 -11.261 1.00 96.50 349 ALA A O 1
ATOM 2817 N N . ILE A 1 350 ? -4.657 -11.766 -11.376 1.00 95.31 350 ILE A N 1
ATOM 2818 C CA . ILE A 1 350 ? -4.174 -11.384 -12.717 1.00 95.31 350 ILE A CA 1
ATOM 2819 C C . ILE A 1 350 ? -5.307 -11.474 -13.746 1.00 95.31 350 ILE A C 1
ATOM 2821 O O . ILE A 1 350 ? -5.453 -10.597 -14.589 1.00 95.31 350 ILE A O 1
ATOM 2825 N N . SER A 1 351 ? -6.157 -12.496 -13.629 1.00 93.88 351 SER A N 1
ATOM 2826 C CA . SER A 1 351 ? -7.352 -12.678 -14.470 1.00 93.88 351 SER A CA 1
ATOM 2827 C C . SER A 1 351 ? -8.363 -11.523 -14.403 1.00 93.88 351 SER A C 1
ATOM 2829 O O . SER A 1 351 ? -9.202 -11.405 -15.291 1.00 93.88 351 SER A O 1
ATOM 2831 N N . ASN A 1 352 ? -8.272 -10.662 -13.385 1.00 95.94 352 ASN A N 1
ATOM 2832 C CA . ASN A 1 352 ? -9.147 -9.509 -13.178 1.00 95.94 352 ASN A CA 1
ATOM 2833 C C . ASN A 1 352 ? -8.463 -8.170 -13.506 1.00 95.94 352 ASN A C 1
ATOM 2835 O O . ASN A 1 352 ? -9.020 -7.113 -13.193 1.00 95.94 352 ASN A O 1
ATOM 2839 N N . TYR A 1 353 ? -7.257 -8.192 -14.084 1.00 96.62 353 TYR A N 1
ATOM 2840 C CA . TYR A 1 353 ? -6.564 -6.973 -14.495 1.00 96.62 353 TYR A CA 1
ATOM 2841 C C . TYR A 1 353 ? -7.313 -6.268 -15.623 1.00 96.62 353 TYR A C 1
ATOM 2843 O O . TYR A 1 353 ? -8.007 -6.889 -16.428 1.00 96.62 353 TYR A O 1
ATOM 2851 N N . LYS A 1 354 ? -7.197 -4.941 -15.638 1.00 97.00 354 LYS A N 1
ATOM 2852 C CA . LYS A 1 354 ? -7.833 -4.068 -16.628 1.00 97.00 354 LYS A CA 1
ATOM 2853 C C . LYS A 1 354 ? -6.767 -3.310 -17.406 1.00 97.00 354 LYS A C 1
ATOM 2855 O O . LYS A 1 354 ? -5.718 -2.981 -16.853 1.00 97.00 354 LYS A O 1
ATOM 2860 N N . ASP A 1 355 ? -7.076 -2.984 -18.652 1.00 94.50 355 ASP A N 1
ATOM 2861 C CA . ASP A 1 355 ? -6.303 -2.011 -19.425 1.00 94.50 355 ASP A CA 1
ATOM 2862 C C . ASP A 1 355 ? -6.434 -0.607 -18.801 1.00 94.50 355 ASP A C 1
ATOM 2864 O O . ASP A 1 355 ? -7.433 -0.319 -18.126 1.00 94.50 355 ASP A O 1
ATOM 2868 N N . PHE A 1 356 ? -5.442 0.265 -19.020 1.00 93.00 356 PHE A N 1
ATOM 2869 C CA . PHE A 1 356 ? -5.388 1.619 -18.450 1.00 93.00 356 PHE A CA 1
ATOM 2870 C C . PHE A 1 356 ? -4.745 2.664 -19.366 1.00 93.00 356 PHE A C 1
ATOM 2872 O O . PHE A 1 356 ? -3.862 2.303 -20.180 1.00 93.00 356 PHE A O 1
#

Mean predicted aligned error: 16.56 Å

pLDDT: mean 80.45, std 24.87, range [26.77, 98.94]